Protein AF-A0AAE0HUH1-F1 (afdb_monomer)

Solvent-accessible surface area (backbone atoms only — not comparable to full-atom values): 15226 Å² total; per-residue (Å²): 134,82,75,67,53,76,68,31,68,74,66,76,48,88,57,92,54,77,81,67,64,76,83,69,56,84,77,86,56,62,69,61,53,51,52,53,53,53,53,58,53,55,72,68,69,78,79,81,82,86,86,90,87,85,83,88,84,85,83,85,86,83,88,89,82,89,81,92,85,81,89,79,84,67,83,75,84,68,84,74,70,77,78,72,78,76,72,66,81,72,67,53,72,81,64,48,10,44,55,46,25,65,73,71,72,61,80,79,54,80,93,78,51,88,56,57,64,58,51,50,52,50,51,43,56,53,59,51,62,94,38,91,90,57,79,72,33,46,52,41,14,24,42,36,14,36,10,19,27,49,49,13,69,74,68,72,34,68,64,33,44,51,51,12,52,52,24,41,53,50,18,52,52,43,45,55,59,36,58,74,37,73,73,45,38,56,29,70,65,45,49,52,32,36,48,38,50,27,47,31,45,61,66,62,60,84,54,77,91,55,47,64,61,32,53,49,28,48,51,50,39,51,54,41,50,62,74,41,43,79,68,34,61,77,39,73,67,38,47,50,54,50,53,57,51,50,63,73,75,111

Foldseek 3Di:
DADADPVCVVVVHDGPHDDDCVVVDDDDCPVVVVVVVVVVVVVVPPPDDDDDDDDDDDDDDDDDDDDDDDDPPDPDPDPPPPPPPPPPVPVDLLNQLLVQCLVPVDDDPPPQDDCPSVVLVVVQVVQCPPPPPDDGALSSLLSSLLSLLLVCVVVVDVVSVVSSVVSLVVNVVNLVVLCVDLVSLLDLSSLVSLLSSLSSCVSNPDDPVSVVSNVVSLVSSVVSLVSNPPVLVVDSSSVVSVVSSVVSVD

InterPro domains:
  IPR053175 DHMBA Cluster Regulating Transcription Factor [PTHR38791] (2-250)

Mean predicted aligned error: 17.71 Å

Secondary structure (DSSP, 8-state):
-PPPPHHHHHHTPPP--PPPGGGG-----HHHHHHHHHHHHHHTSS----------------------------------------------HHHHHHHHHHHHS----TTT-SSHHHHHHHHHHHTTTT-TTSPP-HHHHHHHHHHHHHHHHHHT-HHHHHHHHHHHHHHHHHHHHHTTSHHHHTSHHHHHHHHHHHHHHHHT---GGGHHHHHHHHHHHHHHHHHH-GGGGGSHHHHHHHHHHHHTT-

Organism: NCBI:txid516989

Sequence (250 aa):
RKPECLRCAKSGNPCPGYRDLGDAMFRDESERIIRNVQQQQQQRSVGYTHDNHSPCTRSSSGWDSDSHFAPSLSPARGESIPVVLSNTLSQPPHELAPSFFFSKYTFNIHPFFSNYNDWLSETYRLEGVGRAHQRPGLLQAAINAVGMAGLSNLYHSPNFAKDSRQQYCIALYCLKEALRDPDKAVADITLVTVILLGLFETVSFESWNRYHHCAAHVKGATVLLDLRGPEQFIRERGGLLYSMARSQII

Radius of gyration: 33.26 Å; Cα contacts (8 Å, |Δi|>4): 188; chains: 1; bounding box: 96×70×74 Å

pLDDT: mean 77.76, std 21.32, range [28.0, 97.94]

Nearest PDB structures (foldseek):
  6e9t-assembly1_B  TM=4.301E-01  e=8.343E-01  synthetic construct
  8f6q-assembly1_A  TM=3.952E-01  e=7.219E-01  synthetic construct
  8e0n-assembly1_A  TM=3.847E-01  e=9.778E+00  synthetic construct

Structure (mmCIF, N/CA/C/O backbone):
data_AF-A0AAE0HUH1-F1
#
_entry.id   AF-A0AAE0HUH1-F1
#
loop_
_atom_site.group_PDB
_atom_site.id
_atom_site.type_symbol
_atom_site.label_atom_id
_atom_site.label_alt_id
_atom_site.label_comp_id
_atom_site.label_asym_id
_atom_site.label_entity_id
_atom_site.label_seq_id
_atom_site.pdbx_PDB_ins_code
_atom_site.Cartn_x
_atom_site.Cartn_y
_atom_site.Cartn_z
_atom_site.occupancy
_atom_site.B_iso_or_equiv
_atom_site.auth_seq_id
_atom_site.auth_comp_id
_atom_site.auth_asym_id
_atom_site.auth_atom_id
_atom_site.pdbx_PDB_model_num
ATOM 1 N N . ARG A 1 1 ? -8.450 26.955 -55.385 1.00 56.62 1 ARG A N 1
ATOM 2 C CA . ARG A 1 1 ? -9.177 27.170 -54.107 1.00 56.62 1 ARG A CA 1
ATOM 3 C C . ARG A 1 1 ? -8.473 26.345 -53.033 1.00 56.62 1 ARG A C 1
ATOM 5 O O . ARG A 1 1 ? -8.213 25.182 -53.308 1.00 56.62 1 ARG A O 1
ATOM 12 N N . LYS A 1 2 ? -8.092 26.930 -51.887 1.00 63.72 2 LYS A N 1
ATOM 13 C CA . LYS A 1 2 ? -7.525 26.169 -50.753 1.00 63.72 2 LYS A CA 1
ATOM 14 C C . LYS A 1 2 ? -8.655 25.386 -50.059 1.00 63.72 2 LYS A C 1
ATOM 16 O O . LYS A 1 2 ? -9.773 25.901 -50.047 1.00 63.72 2 LYS A O 1
ATOM 21 N N . PRO A 1 3 ? -8.409 24.174 -49.530 1.00 75.88 3 PRO A N 1
ATOM 22 C CA . PRO A 1 3 ? -9.437 23.435 -48.804 1.00 75.88 3 PRO A CA 1
ATOM 23 C C . PRO A 1 3 ? -9.810 24.188 -47.519 1.00 75.88 3 PRO A C 1
ATOM 25 O O . PRO A 1 3 ? -8.934 24.564 -46.741 1.00 75.88 3 PRO A O 1
ATOM 28 N N . GLU A 1 4 ? -11.104 24.415 -47.305 1.00 81.81 4 GLU A N 1
ATOM 29 C CA . GLU A 1 4 ? -11.648 25.007 -46.079 1.00 81.81 4 GLU A CA 1
ATOM 30 C C . GLU A 1 4 ? -12.170 23.916 -45.138 1.00 81.81 4 GLU A C 1
ATOM 32 O O . GLU A 1 4 ? -12.595 22.844 -45.575 1.00 81.81 4 GLU A O 1
ATOM 37 N N . CYS A 1 5 ? -12.126 24.157 -43.827 1.00 86.81 5 CYS A N 1
ATOM 38 C CA . CYS A 1 5 ? -12.692 23.213 -42.870 1.00 86.81 5 CYS A CA 1
ATOM 39 C C . CYS A 1 5 ? -14.219 23.375 -42.782 1.00 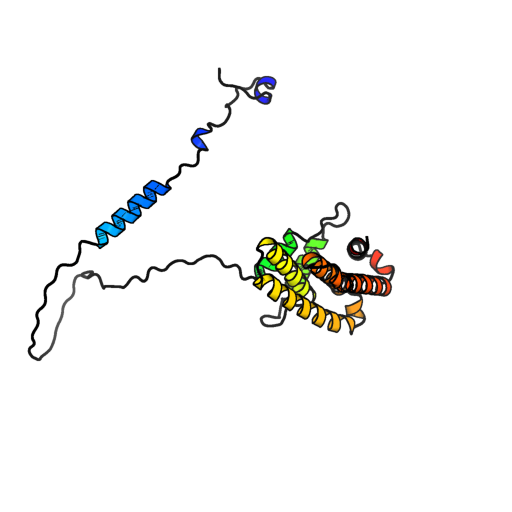86.81 5 CYS A C 1
ATOM 41 O O . CYS A 1 5 ? -14.760 24.476 -42.913 1.00 86.81 5 CYS A O 1
ATOM 43 N N . LEU A 1 6 ? -14.925 22.280 -42.477 1.00 83.19 6 LEU A N 1
ATOM 44 C CA . LEU A 1 6 ? -16.395 22.250 -42.395 1.00 83.19 6 LEU A CA 1
ATOM 45 C C . LEU A 1 6 ? -16.978 23.272 -41.402 1.00 83.19 6 LEU A C 1
ATOM 47 O O . LEU A 1 6 ? -18.123 23.699 -41.542 1.00 83.19 6 LEU A O 1
ATOM 51 N N . ARG A 1 7 ? -16.198 23.670 -40.391 1.00 83.38 7 ARG A N 1
ATOM 52 C CA . ARG A 1 7 ? -16.614 24.629 -39.362 1.00 83.38 7 ARG A CA 1
ATOM 53 C C . ARG A 1 7 ? -16.565 26.078 -39.873 1.00 83.38 7 ARG A C 1
ATOM 55 O O . ARG A 1 7 ? -17.464 26.855 -39.560 1.00 83.38 7 ARG A O 1
ATOM 62 N N . CYS A 1 8 ? -15.577 26.426 -40.702 1.00 89.75 8 CYS A N 1
ATOM 63 C CA . CYS A 1 8 ? -15.500 27.737 -41.359 1.00 89.75 8 CYS A CA 1
ATOM 64 C C . CYS A 1 8 ? -16.550 27.859 -42.471 1.00 89.75 8 CYS A C 1
ATOM 66 O O . CYS A 1 8 ? -17.258 28.860 -42.519 1.00 89.75 8 CYS A O 1
ATOM 68 N N . ALA A 1 9 ? -16.757 26.794 -43.256 1.00 82.88 9 ALA A N 1
ATOM 69 C CA . ALA A 1 9 ? -17.789 26.759 -44.295 1.00 82.88 9 ALA A CA 1
ATOM 70 C C . ALA A 1 9 ? -19.201 27.022 -43.733 1.00 82.88 9 ALA A C 1
ATOM 72 O O . ALA A 1 9 ? -19.969 27.796 -44.295 1.00 82.88 9 ALA A O 1
ATOM 73 N N . LYS A 1 10 ? -19.535 26.430 -42.577 1.00 85.19 10 LYS A N 1
ATOM 74 C CA . LYS A 1 10 ? -20.837 26.644 -41.920 1.00 85.19 10 LYS A CA 1
ATOM 75 C C . LYS A 1 10 ? -20.999 28.017 -41.267 1.00 85.19 10 LYS A C 1
ATOM 77 O O . LYS A 1 10 ? -22.126 28.465 -41.103 1.00 85.19 10 LYS A O 1
ATOM 82 N N . SER A 1 11 ? -19.907 28.655 -40.851 1.00 84.19 11 SER A N 1
ATOM 83 C CA . SER A 1 11 ? -19.946 29.940 -40.137 1.00 84.19 11 SER A CA 1
ATOM 84 C C . SER A 1 11 ? -19.778 31.157 -41.049 1.00 84.19 11 SER A C 1
ATOM 86 O O . SER A 1 11 ? -19.864 32.278 -40.563 1.00 84.19 11 SER A O 1
ATOM 88 N N . GLY A 1 12 ? -19.538 30.955 -42.350 1.00 82.75 12 GLY A N 1
ATOM 89 C CA . GLY A 1 12 ? -19.393 32.034 -43.335 1.00 82.75 12 GLY A CA 1
ATOM 90 C C . GLY A 1 12 ? -18.117 32.871 -43.183 1.00 82.75 12 GLY A C 1
ATOM 91 O O . GLY A 1 12 ? -17.950 33.862 -43.888 1.00 82.75 12 GLY A O 1
ATOM 92 N N . ASN A 1 13 ? -17.215 32.484 -42.279 1.00 85.06 13 ASN A N 1
ATOM 93 C CA . ASN A 1 13 ? -15.968 33.196 -42.019 1.00 85.06 13 ASN A CA 1
ATOM 94 C C . ASN A 1 13 ? -14.821 32.654 -42.890 1.00 85.06 13 ASN A C 1
ATOM 96 O O . ASN A 1 13 ? -14.750 31.441 -43.120 1.00 85.06 13 ASN A O 1
ATOM 100 N N . PRO A 1 14 ? -13.874 33.510 -43.324 1.00 83.81 14 PRO A N 1
ATOM 101 C CA . PRO A 1 14 ? -12.733 33.081 -44.126 1.00 83.81 14 PRO A CA 1
ATOM 102 C C . PRO A 1 14 ? -11.847 32.097 -43.348 1.00 83.81 14 PRO A C 1
ATOM 104 O O . PRO A 1 14 ? -11.389 32.384 -42.242 1.00 83.81 14 PRO A O 1
ATOM 107 N N . CYS A 1 15 ? -11.605 30.917 -43.926 1.00 84.94 15 CYS A N 1
ATOM 108 C CA . CYS A 1 15 ? -10.797 29.877 -43.294 1.00 84.94 15 CYS A CA 1
ATOM 109 C C . CYS A 1 15 ? -9.296 30.201 -43.430 1.00 84.94 15 CYS A C 1
ATOM 111 O O . CYS A 1 15 ? -8.824 30.352 -44.560 1.00 84.94 15 CYS A O 1
ATOM 113 N N . PRO A 1 16 ? -8.514 30.237 -42.331 1.00 81.25 16 PRO A N 1
ATOM 114 C CA . PRO A 1 16 ? -7.066 30.461 -42.405 1.00 81.25 16 PRO A CA 1
ATOM 115 C C . PRO A 1 16 ? -6.307 29.303 -43.084 1.00 81.25 16 PRO A C 1
ATOM 117 O O . PRO A 1 16 ? -5.143 29.460 -43.445 1.00 81.25 16 PRO A O 1
ATOM 120 N N . GLY A 1 17 ? -6.972 28.163 -43.317 1.00 81.56 17 GLY A N 1
ATOM 121 C CA . GLY A 1 17 ? -6.397 26.964 -43.924 1.00 81.56 17 GLY A CA 1
ATOM 122 C C . GLY A 1 17 ? -5.739 26.033 -42.903 1.00 81.56 17 GLY A C 1
ATOM 123 O O . GLY A 1 17 ? -5.590 26.368 -41.728 1.00 81.56 17 GLY A O 1
ATOM 124 N N . TYR A 1 18 ? -5.376 24.831 -43.349 1.00 77.69 18 TYR A N 1
ATOM 125 C CA . TYR A 1 18 ? -4.570 23.908 -42.548 1.00 77.69 18 TYR A CA 1
ATOM 126 C C . TYR A 1 18 ? -3.108 24.369 -42.533 1.00 77.69 18 TYR A C 1
ATOM 128 O O . TYR A 1 18 ? -2.630 24.957 -43.504 1.00 77.69 18 TYR A O 1
ATOM 136 N N . ARG A 1 19 ? -2.411 24.108 -41.422 1.00 72.62 19 ARG A N 1
ATOM 137 C CA . ARG A 1 19 ? -0.984 24.419 -41.261 1.00 72.62 19 ARG A CA 1
ATOM 138 C C . ARG A 1 19 ? -0.170 23.726 -42.358 1.00 72.62 19 ARG A C 1
ATOM 140 O O . ARG A 1 19 ? -0.468 22.584 -42.703 1.00 72.62 19 ARG A O 1
ATOM 147 N N . ASP A 1 20 ? 0.846 24.410 -42.879 1.00 73.75 20 ASP A N 1
ATOM 148 C CA . ASP A 1 20 ? 1.773 23.808 -43.833 1.00 73.75 20 ASP A CA 1
ATOM 149 C C . ASP A 1 20 ? 2.575 22.700 -43.136 1.00 73.75 20 ASP A C 1
ATOM 151 O O . ASP A 1 20 ? 3.204 22.920 -42.099 1.00 73.75 20 ASP A O 1
ATOM 155 N N . LEU A 1 21 ? 2.510 21.487 -43.683 1.00 67.56 21 LEU A N 1
ATOM 156 C CA . LEU A 1 21 ? 3.209 20.322 -43.144 1.00 67.56 21 LEU A CA 1
ATOM 157 C C . LEU A 1 21 ? 4.726 20.413 -43.376 1.00 67.56 21 LEU A C 1
ATOM 159 O O . LEU A 1 21 ? 5.477 19.741 -42.672 1.00 67.56 21 LEU A O 1
ATOM 163 N N . GLY A 1 22 ? 5.184 21.274 -44.295 1.00 69.56 22 GLY A N 1
ATOM 164 C CA . GLY A 1 22 ? 6.606 21.563 -44.499 1.00 69.56 22 GLY A CA 1
ATOM 165 C C . GLY A 1 22 ? 7.273 22.238 -43.294 1.00 69.56 22 GLY A C 1
ATOM 166 O O . GLY A 1 22 ? 8.433 21.953 -43.001 1.00 69.56 22 GLY A O 1
ATOM 167 N N . ASP A 1 23 ? 6.525 23.043 -42.531 1.00 65.06 23 ASP A N 1
ATOM 168 C CA . ASP A 1 23 ? 6.999 23.672 -41.284 1.00 65.06 23 ASP A CA 1
ATOM 169 C C . ASP A 1 23 ? 7.045 22.694 -40.097 1.00 65.06 23 ASP A C 1
ATOM 171 O O . ASP A 1 23 ? 7.603 23.009 -39.045 1.00 65.06 23 ASP A O 1
ATOM 175 N N . ALA A 1 24 ? 6.447 21.508 -40.246 1.00 66.31 24 ALA A N 1
ATOM 176 C CA . ALA A 1 24 ? 6.451 20.437 -39.251 1.00 66.31 24 ALA A CA 1
ATOM 177 C C . ALA A 1 24 ? 7.385 19.273 -39.630 1.00 66.31 24 ALA A C 1
ATOM 179 O O . ALA A 1 24 ? 7.456 18.280 -38.903 1.00 66.31 24 ALA A O 1
ATOM 180 N N . MET A 1 25 ? 8.107 19.374 -40.752 1.00 73.81 25 MET A N 1
ATOM 181 C CA . MET A 1 25 ? 9.115 18.386 -41.120 1.00 73.81 25 MET A CA 1
ATOM 182 C C . MET A 1 25 ? 10.354 18.549 -40.240 1.00 73.81 25 MET A C 1
ATOM 184 O O . MET A 1 25 ? 11.098 19.525 -40.348 1.00 73.81 25 MET A O 1
ATOM 188 N N . PHE A 1 26 ? 10.595 17.550 -39.393 1.00 69.44 26 PHE A N 1
ATOM 189 C CA . PHE A 1 26 ? 11.865 17.380 -38.700 1.00 69.44 26 PHE A CA 1
ATOM 190 C C . PHE A 1 26 ? 12.990 17.284 -39.734 1.00 69.44 26 PHE A C 1
ATOM 192 O O . PHE A 1 26 ? 12.992 16.389 -40.580 1.00 69.44 26 PHE A O 1
ATOM 199 N N . ARG A 1 27 ? 13.931 18.229 -39.687 1.00 75.25 27 ARG A N 1
ATOM 200 C CA . ARG A 1 27 ? 15.128 18.202 -40.528 1.00 75.25 27 ARG A CA 1
ATOM 201 C C . ARG A 1 27 ? 16.211 17.407 -39.812 1.00 75.25 27 ARG A C 1
ATOM 203 O O . ARG A 1 27 ? 16.560 17.727 -38.678 1.00 75.25 27 ARG A O 1
ATOM 210 N N . ASP A 1 28 ? 16.708 16.370 -40.474 1.00 76.12 28 ASP A N 1
ATOM 211 C CA . ASP A 1 28 ? 17.827 15.578 -39.979 1.00 76.12 28 ASP A CA 1
ATOM 212 C C . ASP A 1 28 ? 19.143 16.331 -40.224 1.00 76.12 28 ASP A C 1
ATOM 214 O O . ASP A 1 28 ? 19.598 16.491 -41.355 1.00 76.12 28 ASP A O 1
ATOM 218 N N . GLU A 1 29 ? 19.740 16.824 -39.143 1.00 81.31 29 GLU A N 1
ATOM 219 C CA . GLU A 1 29 ? 21.003 17.566 -39.154 1.00 81.31 29 GLU A CA 1
ATOM 220 C C . GLU A 1 29 ? 22.223 16.658 -38.903 1.00 81.31 29 GLU A C 1
ATOM 222 O O . GLU A 1 29 ? 23.349 17.155 -38.792 1.00 81.31 29 GLU A O 1
ATOM 227 N N . SER A 1 30 ? 22.032 15.333 -38.828 1.00 83.06 30 SER A N 1
ATOM 228 C CA . SER A 1 30 ? 23.081 14.368 -38.465 1.00 83.06 30 SER A CA 1
ATOM 229 C C . SER A 1 30 ? 24.323 14.508 -39.344 1.00 83.06 30 SER A C 1
ATOM 231 O O . SER A 1 30 ? 25.438 14.592 -38.831 1.00 83.06 30 SER A O 1
ATOM 233 N N . GLU A 1 31 ? 24.157 14.643 -40.661 1.00 77.81 31 GLU A N 1
ATOM 234 C CA . GLU A 1 31 ? 25.288 14.794 -41.584 1.00 77.81 31 GLU A CA 1
ATOM 235 C C . GLU A 1 31 ? 26.079 16.093 -41.394 1.00 77.81 31 GLU A C 1
ATOM 237 O O . GLU A 1 31 ? 27.298 16.116 -41.600 1.00 77.81 31 GLU A O 1
ATOM 242 N N . ARG A 1 32 ? 25.403 17.190 -41.027 1.00 81.06 32 ARG A N 1
ATOM 243 C CA . ARG A 1 32 ? 26.065 18.479 -40.796 1.00 81.06 32 ARG A CA 1
ATOM 244 C C . ARG A 1 32 ? 26.912 18.415 -39.529 1.00 81.06 32 ARG A C 1
ATOM 246 O O . ARG A 1 32 ? 28.045 18.894 -39.523 1.00 81.06 32 ARG A O 1
ATOM 253 N N . ILE A 1 33 ? 26.393 17.770 -38.485 1.00 77.75 33 ILE A N 1
ATOM 254 C CA . ILE A 1 33 ? 27.122 17.553 -37.232 1.00 77.75 33 ILE A CA 1
ATOM 255 C C . ILE A 1 33 ? 28.307 16.601 -37.443 1.00 77.75 33 ILE A C 1
ATOM 257 O O . ILE A 1 33 ? 29.412 16.921 -37.005 1.00 77.75 33 ILE A O 1
ATOM 261 N N . ILE A 1 34 ? 28.128 15.497 -38.181 1.00 83.12 34 ILE A N 1
ATOM 262 C CA . ILE A 1 34 ? 29.213 14.556 -38.517 1.00 83.12 34 ILE A CA 1
ATOM 263 C C . ILE A 1 34 ? 30.362 15.278 -39.239 1.00 83.12 34 ILE A C 1
ATOM 265 O O . ILE A 1 34 ? 31.520 15.137 -38.841 1.00 83.12 34 ILE A O 1
ATOM 269 N N . ARG A 1 35 ? 30.058 16.104 -40.251 1.00 80.88 35 ARG A N 1
ATOM 270 C CA . ARG A 1 35 ? 31.073 16.878 -40.990 1.00 80.88 35 ARG A CA 1
ATOM 271 C C . ARG A 1 35 ? 31.831 17.865 -40.103 1.00 80.88 35 ARG A C 1
ATOM 273 O O . ARG A 1 35 ? 33.056 17.939 -40.193 1.00 80.88 35 ARG A O 1
ATOM 280 N N . ASN A 1 36 ? 31.133 18.585 -39.226 1.00 80.88 36 ASN A N 1
ATOM 281 C CA . ASN A 1 36 ? 31.768 19.543 -38.318 1.00 80.88 36 ASN A CA 1
ATOM 282 C C . ASN A 1 36 ? 32.727 18.854 -37.333 1.00 80.88 36 ASN A C 1
ATOM 284 O O . ASN A 1 36 ? 33.833 19.344 -37.107 1.00 80.88 36 ASN A O 1
ATOM 288 N N . VAL A 1 37 ? 32.339 17.696 -36.789 1.00 81.38 37 VAL A N 1
ATOM 289 C CA . VAL A 1 37 ? 33.181 16.921 -35.861 1.00 81.38 37 VAL A CA 1
ATOM 290 C C . VAL A 1 37 ? 34.428 16.376 -36.565 1.00 81.38 37 VAL A C 1
ATOM 292 O O . VAL A 1 37 ? 35.531 16.472 -36.023 1.00 81.38 37 VAL A O 1
ATOM 295 N N . GLN A 1 38 ? 34.286 15.861 -37.790 1.00 80.56 38 GLN A N 1
ATOM 296 C CA . GLN A 1 38 ? 35.418 15.366 -38.583 1.00 80.56 38 GLN A CA 1
ATOM 297 C C . GLN A 1 38 ? 36.414 16.483 -38.936 1.00 80.56 38 GLN A C 1
ATOM 299 O O . GLN A 1 38 ? 37.622 16.296 -38.787 1.00 80.56 38 GLN A O 1
ATOM 304 N N . GLN A 1 39 ? 35.929 17.666 -39.330 1.00 76.75 39 GLN A N 1
ATOM 305 C CA . GLN A 1 39 ? 36.793 18.824 -39.603 1.00 76.75 39 GLN A CA 1
ATOM 306 C C . GLN A 1 39 ? 37.539 19.296 -38.348 1.00 76.75 39 GLN A C 1
ATOM 308 O O . GLN A 1 39 ? 38.725 19.623 -38.416 1.00 76.75 39 GLN A O 1
ATOM 313 N N . GLN A 1 40 ? 36.882 19.267 -37.187 1.00 73.44 40 GLN A N 1
ATOM 314 C CA . GLN A 1 40 ? 37.505 19.623 -35.912 1.00 73.44 40 GLN A CA 1
ATOM 315 C C . GLN A 1 40 ? 38.586 18.611 -35.483 1.00 73.44 40 GLN A C 1
ATOM 317 O O . GLN A 1 40 ? 39.591 18.996 -34.883 1.00 73.44 40 GLN A O 1
ATOM 322 N N . GLN A 1 41 ? 38.425 17.327 -35.822 1.00 71.31 41 GLN A N 1
ATOM 323 C CA . GLN A 1 41 ? 39.455 16.301 -35.610 1.00 71.31 41 GLN A CA 1
ATOM 324 C C . GLN A 1 41 ? 40.645 16.454 -36.566 1.00 71.31 41 GLN A C 1
ATOM 326 O O . GLN A 1 41 ? 41.787 16.326 -36.127 1.00 71.31 41 GLN A O 1
ATOM 331 N N . GLN A 1 42 ? 40.415 16.799 -37.837 1.00 64.75 42 GLN A N 1
ATOM 332 C CA . GLN A 1 42 ? 41.503 17.035 -38.796 1.00 64.75 42 GLN A CA 1
ATOM 333 C C . GLN A 1 42 ? 42.373 18.239 -38.416 1.00 64.75 42 GLN A C 1
ATOM 335 O O . GLN A 1 42 ? 43.599 18.143 -38.479 1.00 64.75 42 GLN A O 1
ATOM 340 N N . GLN A 1 43 ? 41.779 19.328 -37.918 1.00 59.62 43 GLN A N 1
ATOM 341 C CA . GLN A 1 43 ? 42.534 20.500 -37.447 1.00 59.62 43 GLN A CA 1
ATOM 342 C C . GLN A 1 43 ? 43.447 20.201 -36.244 1.00 59.62 43 GLN A C 1
ATOM 344 O O . GLN A 1 43 ? 44.443 20.892 -36.046 1.00 59.62 43 GLN A O 1
ATOM 349 N N . ARG A 1 44 ? 43.166 19.144 -35.469 1.00 56.59 44 ARG A N 1
ATOM 350 C CA . ARG A 1 44 ? 44.029 18.690 -34.363 1.00 56.59 44 ARG A CA 1
ATOM 351 C C . ARG A 1 44 ? 45.224 17.839 -34.812 1.00 56.59 44 ARG A C 1
ATOM 353 O O . ARG A 1 44 ? 46.129 17.625 -34.014 1.00 56.59 44 ARG A O 1
ATOM 360 N N . SER A 1 45 ? 45.250 17.365 -36.059 1.00 52.25 45 SER A N 1
ATOM 361 C CA . SER A 1 45 ? 46.232 16.374 -36.537 1.00 52.25 45 SER A CA 1
ATOM 362 C C . SER A 1 45 ? 47.444 16.942 -37.296 1.00 52.25 45 SER A C 1
ATOM 364 O O . SER A 1 45 ? 48.349 16.185 -37.629 1.00 52.25 45 SER A O 1
ATOM 366 N N . VAL A 1 46 ? 47.521 18.259 -37.531 1.00 52.16 46 VAL A N 1
ATOM 367 C CA . VAL A 1 46 ? 48.580 18.886 -38.367 1.00 52.16 46 VAL A CA 1
ATOM 368 C C . VAL A 1 46 ? 49.749 19.474 -37.543 1.00 52.16 46 VAL A C 1
ATOM 370 O O . VAL A 1 46 ? 50.632 20.134 -38.074 1.00 52.16 46 VAL A O 1
ATOM 373 N N . GLY A 1 47 ? 49.806 19.232 -36.231 1.00 49.34 47 GLY A N 1
ATOM 374 C CA . GLY A 1 47 ? 50.716 19.944 -35.325 1.00 49.34 47 GLY A CA 1
ATOM 375 C C . GLY A 1 47 ? 51.864 19.150 -34.700 1.00 49.34 47 GLY A C 1
ATOM 376 O O . GLY A 1 47 ? 52.126 19.410 -33.535 1.00 49.34 47 GLY A O 1
ATOM 377 N N . TYR A 1 48 ? 52.535 18.209 -35.379 1.00 38.12 48 TYR A N 1
ATOM 378 C CA . TYR A 1 48 ? 53.771 17.603 -34.839 1.00 38.12 48 TYR A CA 1
ATOM 379 C C . TYR A 1 48 ? 54.778 17.194 -35.929 1.00 38.12 48 TYR A C 1
ATOM 381 O O . TYR A 1 48 ? 54.684 16.113 -36.502 1.00 38.12 48 TYR A O 1
ATOM 389 N N . THR A 1 49 ? 55.809 18.019 -36.134 1.00 37.66 49 THR A N 1
ATOM 390 C CA . THR A 1 49 ? 57.117 17.581 -36.650 1.00 37.66 49 THR A CA 1
ATOM 391 C C . THR A 1 49 ? 58.211 18.069 -35.700 1.00 37.66 49 THR A C 1
ATOM 393 O O . THR A 1 49 ? 58.469 19.263 -35.605 1.00 37.66 49 THR A O 1
ATOM 396 N N . HIS A 1 50 ? 58.724 17.110 -34.927 1.00 40.31 50 HIS A N 1
ATOM 397 C CA . HIS A 1 50 ? 60.120 16.857 -34.551 1.00 40.31 50 HIS A CA 1
ATOM 398 C C . HIS A 1 50 ? 61.125 18.033 -34.567 1.00 40.31 50 HIS A C 1
ATOM 400 O O . HIS A 1 50 ? 61.366 18.599 -35.624 1.00 40.31 50 HIS A O 1
ATOM 406 N N . ASP A 1 51 ? 61.784 18.310 -33.428 1.00 33.00 51 ASP A N 1
ATOM 407 C CA . ASP A 1 51 ? 63.244 18.124 -33.336 1.00 33.00 51 ASP A CA 1
ATOM 408 C C . ASP A 1 51 ? 63.823 18.188 -31.910 1.00 33.00 51 ASP A C 1
ATOM 410 O O . ASP A 1 51 ? 63.473 19.020 -31.073 1.00 33.00 51 ASP A O 1
ATOM 414 N N . ASN A 1 52 ? 64.723 17.231 -31.665 1.00 38.16 52 ASN A N 1
ATOM 415 C CA . ASN A 1 52 ? 65.571 17.057 -30.490 1.00 38.16 52 ASN A CA 1
ATOM 416 C C . ASN A 1 52 ? 66.737 18.053 -30.519 1.00 38.16 52 ASN A C 1
ATOM 418 O O . ASN A 1 52 ? 67.326 18.242 -31.574 1.00 38.16 52 ASN A O 1
ATOM 422 N N . HIS A 1 53 ? 67.123 18.590 -29.357 1.00 33.94 53 HIS A N 1
ATOM 423 C CA . HIS A 1 53 ? 68.497 18.608 -28.815 1.00 33.94 53 HIS A CA 1
ATOM 424 C C . HIS A 1 53 ? 68.600 19.601 -27.638 1.00 33.94 53 HIS A C 1
ATOM 426 O O . HIS A 1 53 ? 68.235 20.767 -27.734 1.00 33.94 53 HIS A O 1
ATOM 432 N N . SER A 1 54 ? 69.146 19.138 -26.512 1.00 34.94 54 SER A N 1
ATOM 433 C CA . SER A 1 54 ? 69.781 19.963 -25.471 1.00 34.94 54 SER A CA 1
ATOM 434 C C . SER A 1 54 ? 71.211 19.456 -25.285 1.00 34.94 54 SER A C 1
ATOM 436 O O . SER A 1 54 ? 71.453 18.261 -25.480 1.00 34.94 54 SER A O 1
ATOM 438 N N . PRO A 1 55 ? 72.155 20.329 -24.896 1.00 40.53 55 PRO A N 1
ATOM 439 C CA . PRO A 1 55 ? 72.657 20.186 -23.528 1.00 40.53 55 PRO A CA 1
ATOM 440 C C . PRO A 1 55 ? 72.978 21.505 -22.792 1.00 40.53 55 PRO A C 1
ATOM 442 O O . PRO A 1 55 ? 73.469 22.470 -23.363 1.00 40.53 55 PRO A O 1
ATOM 445 N N . CYS A 1 56 ? 72.712 21.460 -21.482 1.00 29.91 56 CYS A N 1
ATOM 446 C CA . CYS A 1 56 ? 73.335 22.124 -20.326 1.00 29.91 56 CYS A CA 1
ATOM 447 C C . CYS A 1 56 ? 74.288 23.324 -20.531 1.00 29.91 56 CYS A C 1
ATOM 449 O O . CYS A 1 56 ? 75.314 23.189 -21.187 1.00 29.91 56 CYS A O 1
ATOM 451 N N . THR A 1 57 ? 74.127 24.392 -19.729 1.00 28.00 57 THR A N 1
ATOM 452 C CA . THR A 1 57 ? 75.029 24.714 -18.587 1.00 28.00 57 THR A CA 1
ATOM 453 C C . THR A 1 57 ? 74.702 26.038 -17.858 1.00 28.00 57 THR A C 1
ATOM 455 O O . THR A 1 57 ? 74.404 27.046 -18.477 1.00 28.00 57 THR A O 1
ATOM 458 N N . ARG A 1 58 ? 74.890 25.987 -16.525 1.00 28.08 58 ARG A N 1
ATOM 459 C CA . ARG A 1 58 ? 75.425 27.004 -15.584 1.00 28.08 58 ARG A CA 1
ATOM 460 C C . ARG A 1 58 ? 74.696 28.335 -15.288 1.00 28.08 58 ARG A C 1
ATOM 462 O O . ARG A 1 58 ? 74.754 29.288 -16.043 1.00 28.08 58 ARG A O 1
ATOM 469 N N . SER A 1 59 ? 74.256 28.391 -14.024 1.00 30.16 59 SER A N 1
ATOM 470 C CA . SER A 1 59 ? 74.715 29.303 -12.954 1.00 30.16 59 SER A CA 1
ATOM 471 C C . SER A 1 59 ? 74.301 30.788 -12.903 1.00 30.16 59 SER A C 1
ATOM 473 O O . SER A 1 59 ? 74.760 31.614 -13.677 1.00 30.16 59 SER A O 1
ATOM 475 N N . SER A 1 60 ? 73.638 31.078 -11.770 1.00 32.94 60 SER A N 1
ATOM 476 C CA . SER A 1 60 ? 73.914 32.120 -10.752 1.00 32.94 60 SER A CA 1
ATOM 477 C C . SER A 1 60 ? 73.522 33.593 -10.950 1.00 32.94 60 SER A C 1
ATOM 479 O O . SER A 1 60 ? 73.907 34.227 -11.923 1.00 32.94 60 SER A O 1
ATOM 481 N N . SER A 1 61 ? 72.946 34.127 -9.853 1.00 32.88 61 SER A N 1
ATOM 482 C CA . SER A 1 61 ? 72.752 35.537 -9.434 1.00 32.88 61 SER A CA 1
ATOM 483 C C . SER A 1 61 ? 71.794 36.375 -10.291 1.00 32.88 61 SER A C 1
ATOM 485 O O . SER A 1 61 ? 71.781 36.245 -11.498 1.00 32.88 61 SER A O 1
ATOM 487 N N . GLY A 1 62 ? 70.941 37.259 -9.781 1.00 29.78 62 GLY A N 1
ATOM 488 C CA . GLY A 1 62 ? 70.770 37.809 -8.447 1.00 29.78 62 GLY A CA 1
ATOM 489 C C . GLY A 1 62 ? 70.399 39.298 -8.564 1.00 29.78 62 GLY A C 1
ATOM 490 O O . GLY A 1 62 ? 71.233 40.069 -9.010 1.00 29.78 62 GLY A O 1
ATOM 491 N N . TRP A 1 63 ? 69.194 39.639 -8.084 1.00 28.84 63 TRP A N 1
ATOM 492 C CA . TRP A 1 63 ? 68.778 40.914 -7.465 1.00 28.84 63 TRP A CA 1
ATOM 493 C C . TRP A 1 63 ? 68.240 42.063 -8.354 1.00 28.84 63 TRP A C 1
ATOM 495 O O . TRP A 1 63 ? 68.919 42.592 -9.225 1.00 28.84 63 TRP A O 1
ATOM 505 N N . ASP A 1 64 ? 67.006 42.434 -7.986 1.00 29.14 64 ASP A N 1
ATOM 506 C CA . ASP A 1 64 ? 66.408 43.764 -7.786 1.00 29.14 64 ASP A CA 1
ATOM 507 C C . ASP A 1 64 ? 65.967 44.718 -8.923 1.00 29.14 64 ASP A C 1
ATOM 509 O O . ASP A 1 64 ? 66.741 45.201 -9.745 1.00 29.14 64 ASP A O 1
ATOM 513 N N . SER A 1 65 ? 64.681 45.083 -8.767 1.00 34.50 65 SER A N 1
ATOM 514 C CA . SER A 1 65 ? 64.040 46.405 -8.901 1.00 34.50 65 SER A CA 1
ATOM 515 C C . SER A 1 65 ? 63.171 46.741 -10.126 1.00 34.50 65 SER A C 1
ATOM 517 O O . SER A 1 65 ? 63.635 46.886 -11.250 1.00 34.50 65 SER A O 1
ATOM 519 N N . ASP A 1 66 ? 61.891 46.960 -9.786 1.00 32.12 66 ASP A N 1
ATOM 520 C CA . ASP A 1 66 ? 60.925 47.961 -10.260 1.00 32.12 66 ASP A CA 1
ATOM 521 C C . ASP A 1 66 ? 60.605 48.110 -11.757 1.00 32.12 66 ASP A C 1
ATOM 523 O O . ASP A 1 66 ? 61.373 48.671 -12.532 1.00 32.12 66 ASP A O 1
ATOM 527 N N . SER A 1 67 ? 59.342 47.831 -12.116 1.00 35.03 67 SER A N 1
ATOM 528 C CA . SER A 1 67 ? 58.349 48.858 -12.516 1.00 35.03 67 SER A CA 1
ATOM 529 C C . SER A 1 67 ? 57.211 48.284 -13.373 1.00 35.03 67 SER A C 1
ATOM 531 O O . SER A 1 67 ? 57.398 47.494 -14.293 1.00 35.03 67 SER A O 1
ATOM 533 N N . HIS A 1 68 ? 56.006 48.743 -13.055 1.00 35.84 68 HIS A N 1
ATOM 534 C CA . HIS A 1 68 ? 54.713 48.483 -13.683 1.00 35.84 68 HIS A CA 1
ATOM 535 C C . HIS A 1 68 ? 54.662 48.732 -15.207 1.00 35.84 68 HIS A C 1
ATOM 537 O O . HIS A 1 68 ? 55.005 49.826 -15.638 1.00 35.84 68 HIS A O 1
ATOM 543 N N . PHE A 1 69 ? 54.119 47.791 -16.000 1.00 36.59 69 PHE A N 1
ATOM 544 C CA . PHE A 1 69 ? 52.839 47.902 -16.744 1.00 36.59 69 PHE A CA 1
ATOM 545 C C . PHE A 1 69 ? 52.663 46.761 -17.776 1.00 36.59 69 PHE A C 1
ATOM 547 O O . PHE A 1 69 ? 53.607 46.382 -18.458 1.00 36.59 69 PHE A O 1
ATOM 554 N N . ALA A 1 70 ? 51.402 46.325 -17.934 1.00 33.84 70 ALA A N 1
ATOM 555 C CA . ALA A 1 70 ? 50.818 45.381 -18.907 1.00 33.84 70 ALA A CA 1
ATOM 556 C C . ALA A 1 70 ? 50.746 43.887 -18.494 1.00 33.84 70 ALA A C 1
ATOM 558 O O . ALA A 1 70 ? 51.770 43.208 -18.437 1.00 33.84 70 ALA A O 1
ATOM 559 N N . PRO A 1 71 ? 49.538 43.315 -18.281 1.00 36.78 71 PRO A N 1
ATOM 560 C CA . PRO A 1 71 ? 49.383 41.871 -18.204 1.00 36.78 71 PRO A CA 1
ATOM 561 C C . PRO A 1 71 ? 49.453 41.297 -19.624 1.00 36.78 71 PRO A C 1
ATOM 563 O O . PRO A 1 71 ? 48.491 41.351 -20.391 1.00 36.78 71 PRO A O 1
ATOM 566 N N . SER A 1 72 ? 50.604 40.738 -19.985 1.00 33.16 72 SER A N 1
ATOM 567 C CA . SER A 1 72 ? 50.710 39.811 -21.104 1.00 33.16 72 SER A CA 1
ATOM 568 C C . SER A 1 72 ? 50.004 38.511 -20.711 1.00 33.16 72 SER A C 1
ATOM 570 O O . SER A 1 72 ? 50.504 37.703 -19.929 1.00 33.16 72 SER A O 1
ATOM 572 N N . LEU A 1 73 ? 48.795 38.316 -21.242 1.00 36.66 73 LEU A N 1
ATOM 573 C CA . LEU A 1 73 ? 48.078 37.042 -21.214 1.00 36.66 73 LEU A CA 1
ATOM 574 C C . LEU A 1 73 ? 48.879 36.009 -22.020 1.00 36.66 73 LEU A C 1
ATOM 576 O O . LEU A 1 73 ? 48.623 35.773 -23.198 1.00 36.66 73 LEU A O 1
ATOM 580 N N . SER A 1 74 ? 49.878 35.403 -21.383 1.00 37.03 74 SER A N 1
ATOM 581 C CA . SER A 1 74 ? 50.457 34.151 -21.858 1.00 37.03 74 SER A CA 1
ATOM 582 C C . SER A 1 74 ? 49.435 33.038 -21.606 1.00 37.03 74 SER A C 1
ATOM 584 O O . SER A 1 74 ? 48.891 32.964 -20.500 1.00 37.03 74 SER A O 1
ATOM 586 N N . PRO A 1 75 ? 49.143 32.168 -22.588 1.00 39.69 75 PRO A N 1
ATOM 587 C CA . PRO A 1 75 ? 48.189 31.089 -22.407 1.00 39.69 75 PRO A CA 1
ATOM 588 C C . PRO A 1 75 ? 48.842 30.041 -21.507 1.00 39.69 75 PRO A C 1
ATOM 590 O O . PRO A 1 75 ? 49.614 29.196 -21.963 1.00 39.69 75 PRO A O 1
ATOM 593 N N . ALA A 1 76 ? 48.563 30.108 -20.205 1.00 38.78 76 ALA A N 1
ATOM 594 C CA . ALA A 1 76 ? 48.844 28.996 -19.318 1.00 38.78 76 ALA A CA 1
ATOM 595 C C . ALA A 1 76 ? 48.115 27.775 -19.887 1.00 38.78 76 ALA A C 1
ATOM 597 O O . ALA A 1 76 ? 46.893 27.785 -20.053 1.00 38.78 76 ALA A O 1
ATOM 598 N N . ARG A 1 77 ? 48.897 26.751 -20.242 1.00 49.97 77 ARG A N 1
ATOM 599 C CA . ARG A 1 77 ? 48.436 25.410 -20.601 1.00 49.97 77 ARG A CA 1
ATOM 600 C C . ARG A 1 77 ? 47.663 24.835 -19.415 1.00 49.97 77 ARG A C 1
ATOM 602 O O . ARG A 1 77 ? 48.214 24.114 -18.595 1.00 49.97 77 ARG A O 1
ATOM 609 N N . GLY A 1 78 ? 46.393 25.199 -19.308 1.00 38.81 78 GLY A N 1
ATOM 610 C CA . GLY A 1 78 ? 45.416 24.450 -18.549 1.00 38.81 78 GLY A CA 1
ATOM 611 C C . GLY A 1 78 ? 44.980 23.296 -19.430 1.00 38.81 78 GLY A C 1
ATOM 612 O O . GLY A 1 78 ? 44.306 23.510 -20.439 1.00 38.81 78 GLY A O 1
ATOM 613 N N . GLU A 1 79 ? 45.393 22.084 -19.075 1.00 44.66 79 GLU A N 1
ATOM 614 C CA . GLU A 1 79 ? 44.711 20.872 -19.506 1.00 44.66 79 GLU A CA 1
ATOM 615 C C . GLU A 1 79 ? 43.244 21.017 -19.098 1.00 44.66 79 GLU A C 1
ATOM 617 O O . GLU A 1 79 ? 42.850 20.780 -17.958 1.00 44.66 79 GLU A O 1
ATOM 622 N N . SER A 1 80 ? 42.426 21.496 -20.030 1.00 41.84 80 SER A N 1
ATOM 623 C CA . SER A 1 80 ? 40.983 21.463 -19.895 1.00 41.84 80 SER A CA 1
ATOM 624 C C . SER A 1 80 ? 40.595 20.007 -20.075 1.00 41.84 80 SER A C 1
ATOM 626 O O . SER A 1 80 ? 40.338 19.538 -21.183 1.00 41.84 80 SER A O 1
ATOM 628 N N . ILE A 1 81 ? 40.603 19.276 -18.959 1.00 55.16 81 ILE A N 1
ATOM 629 C CA . ILE A 1 81 ? 39.830 18.048 -18.821 1.00 55.16 81 ILE A CA 1
ATOM 630 C C . ILE A 1 81 ? 38.445 18.402 -19.369 1.00 55.16 81 ILE A C 1
ATOM 632 O O . ILE A 1 81 ? 37.830 19.343 -18.854 1.00 55.16 81 ILE A O 1
ATOM 636 N N . PRO A 1 82 ? 37.963 17.749 -20.441 1.00 45.69 82 PRO A N 1
ATOM 637 C CA . PRO A 1 82 ? 36.617 18.000 -20.899 1.00 45.69 82 PRO A CA 1
ATOM 638 C C . PRO A 1 82 ? 35.719 17.590 -19.741 1.00 45.69 82 PRO A C 1
ATOM 640 O O . PRO A 1 82 ? 35.614 16.408 -19.412 1.00 45.69 82 PRO A O 1
ATOM 643 N N . VAL A 1 83 ? 35.120 18.578 -19.078 1.00 54.94 83 VAL A N 1
ATOM 644 C CA . VAL A 1 83 ? 34.011 18.342 -18.168 1.00 54.94 83 VAL A CA 1
ATOM 645 C C . VAL A 1 83 ? 32.906 17.810 -19.062 1.00 54.94 83 VAL A C 1
ATOM 647 O O . VAL A 1 83 ? 32.137 18.559 -19.662 1.00 54.94 83 VAL A O 1
ATOM 650 N N . VAL A 1 84 ? 32.878 16.490 -19.217 1.00 51.78 84 VAL A N 1
ATOM 651 C CA . VAL A 1 84 ? 31.681 15.790 -19.636 1.00 51.78 84 VAL A CA 1
ATOM 652 C C . VAL A 1 84 ? 30.697 16.112 -18.528 1.00 51.78 84 VAL A C 1
ATOM 654 O O . VAL A 1 84 ? 30.792 15.577 -17.425 1.00 51.78 84 VAL A O 1
ATOM 657 N N . LEU A 1 85 ? 29.800 17.063 -18.787 1.00 53.03 85 LEU A N 1
ATOM 658 C CA . LEU A 1 85 ? 28.591 17.219 -18.000 1.00 53.03 85 LEU A CA 1
ATOM 659 C C . LEU A 1 85 ? 27.776 15.949 -18.237 1.00 53.03 85 LEU A C 1
ATOM 661 O O . LEU A 1 85 ? 26.816 15.935 -19.001 1.00 53.03 85 LEU A O 1
ATOM 665 N N . SER A 1 86 ? 28.160 14.874 -17.554 1.00 53.19 86 SER A N 1
ATOM 666 C CA . SER A 1 86 ? 27.311 13.729 -17.261 1.00 53.19 86 SER A CA 1
ATOM 667 C C . SER A 1 86 ? 26.246 14.178 -16.261 1.00 53.19 86 SER A C 1
ATOM 669 O O . SER A 1 86 ? 26.060 13.571 -15.214 1.00 53.19 86 SER A O 1
ATOM 671 N N . ASN A 1 87 ? 25.537 15.261 -16.577 1.00 47.81 87 ASN A N 1
ATOM 672 C CA . ASN A 1 87 ? 24.299 15.634 -15.921 1.00 47.81 87 ASN A CA 1
ATOM 673 C C . ASN A 1 87 ? 23.173 14.866 -16.607 1.00 47.81 87 ASN A C 1
ATOM 675 O O . ASN A 1 87 ? 22.184 15.435 -17.064 1.00 47.81 87 ASN A O 1
ATOM 679 N N . THR A 1 88 ? 23.295 13.541 -16.639 1.00 50.78 88 THR A N 1
ATOM 680 C CA . THR A 1 88 ? 22.084 12.762 -16.444 1.00 50.78 88 THR A CA 1
ATOM 681 C C . THR A 1 88 ? 21.692 13.101 -15.015 1.00 50.78 88 THR A C 1
ATOM 683 O O . THR A 1 88 ? 22.414 12.730 -14.089 1.00 50.78 88 THR A O 1
ATOM 686 N N . LEU A 1 89 ? 20.618 13.872 -14.813 1.00 50.44 89 LEU A N 1
ATOM 687 C CA . LEU A 1 89 ? 19.947 13.895 -13.516 1.00 50.44 89 LEU A CA 1
ATOM 688 C C . LEU A 1 89 ? 19.531 12.442 -13.262 1.00 50.44 89 LEU A C 1
ATOM 690 O O . LEU A 1 89 ? 18.458 12.004 -13.670 1.00 50.44 89 LEU A O 1
ATOM 694 N N . SER A 1 90 ? 20.429 11.654 -12.677 1.00 51.69 90 SER A N 1
ATOM 695 C CA . SER A 1 90 ? 20.096 10.363 -12.115 1.00 51.69 90 SER A CA 1
ATOM 696 C C . SER A 1 90 ? 19.271 10.716 -10.895 1.00 51.69 90 SER A C 1
ATOM 698 O O . SER A 1 90 ? 19.816 10.928 -9.812 1.00 51.69 90 SER A O 1
ATOM 700 N N . GLN A 1 91 ? 17.966 10.919 -11.103 1.00 58.97 91 GLN A N 1
ATOM 701 C CA . GLN A 1 91 ? 17.034 10.999 -9.993 1.00 58.97 91 GLN A CA 1
ATOM 702 C C . GLN A 1 91 ? 17.287 9.740 -9.177 1.00 58.97 91 GLN A C 1
ATOM 704 O O . GLN A 1 91 ? 17.252 8.636 -9.739 1.00 58.97 91 GLN A O 1
ATOM 709 N N . PRO A 1 92 ? 17.659 9.878 -7.901 1.00 66.88 92 PRO A N 1
ATOM 710 C CA . PRO A 1 92 ? 18.084 8.726 -7.156 1.00 66.88 92 PRO A CA 1
ATOM 711 C C . PRO A 1 92 ? 16.909 7.730 -7.112 1.00 66.88 92 PRO A C 1
ATOM 713 O O . PRO A 1 92 ? 15.755 8.142 -6.983 1.00 66.88 92 PRO A O 1
ATOM 716 N N . PRO A 1 93 ? 17.165 6.417 -7.248 1.00 62.53 93 PRO A N 1
ATOM 717 C CA . PRO A 1 93 ? 16.133 5.375 -7.331 1.00 62.53 93 PRO A CA 1
ATOM 718 C C . PRO A 1 93 ? 15.001 5.483 -6.294 1.00 62.53 93 PRO A C 1
ATOM 720 O O . PRO A 1 93 ? 13.856 5.133 -6.579 1.00 62.53 93 PRO A O 1
ATOM 723 N N . HIS A 1 94 ? 15.315 6.001 -5.102 1.00 67.38 94 HIS A N 1
ATOM 724 C CA . HIS A 1 94 ? 14.371 6.206 -4.005 1.00 67.38 94 HIS A CA 1
ATOM 725 C C . HIS A 1 94 ? 13.411 7.396 -4.199 1.00 67.38 94 HIS A C 1
ATOM 727 O O . HIS A 1 94 ? 12.371 7.429 -3.556 1.00 67.38 94 HIS A O 1
ATOM 733 N N . GLU A 1 95 ? 13.715 8.355 -5.074 1.00 78.50 95 GLU A N 1
ATOM 734 C CA . GLU A 1 95 ? 12.810 9.462 -5.436 1.00 78.50 95 GLU A CA 1
ATOM 735 C C . GLU A 1 95 ? 11.895 9.096 -6.616 1.00 78.50 95 GLU A C 1
ATOM 737 O O . GLU A 1 95 ? 10.752 9.557 -6.713 1.00 78.50 95 GLU A O 1
ATOM 742 N N . LEU A 1 96 ? 12.366 8.211 -7.501 1.00 88.44 96 LEU A N 1
ATOM 743 C CA . LEU A 1 96 ? 11.600 7.726 -8.652 1.00 88.44 96 LEU A CA 1
ATOM 744 C C . LEU A 1 96 ? 10.473 6.775 -8.249 1.00 88.44 96 LEU A C 1
ATOM 746 O O . LEU A 1 96 ? 9.369 6.866 -8.782 1.00 88.44 96 LEU A O 1
ATOM 750 N N . ALA A 1 97 ? 10.744 5.869 -7.311 1.00 93.50 97 ALA A N 1
ATOM 751 C CA . ALA A 1 97 ? 9.786 4.872 -6.851 1.00 93.50 97 ALA A CA 1
ATOM 752 C C . ALA A 1 97 ? 8.460 5.459 -6.326 1.00 93.50 97 ALA A C 1
ATOM 754 O O . ALA A 1 97 ? 7.411 5.057 -6.836 1.00 93.50 97 ALA A O 1
ATOM 755 N N . PRO A 1 98 ? 8.448 6.418 -5.376 1.00 93.00 98 PRO A N 1
ATOM 756 C CA . PRO A 1 98 ? 7.199 6.989 -4.884 1.00 93.00 98 PRO A CA 1
ATOM 757 C C . PRO A 1 98 ? 6.478 7.759 -5.992 1.00 93.00 98 PRO A C 1
ATOM 759 O O . PRO A 1 98 ? 5.267 7.628 -6.134 1.00 93.00 98 PRO A O 1
ATOM 762 N N . SER A 1 99 ? 7.210 8.484 -6.844 1.00 92.75 99 SER A N 1
ATOM 763 C CA . SER A 1 99 ? 6.637 9.199 -7.991 1.00 92.75 99 SER A CA 1
ATOM 764 C C . SER A 1 99 ? 5.931 8.245 -8.962 1.00 92.75 99 SER A C 1
ATOM 766 O O . SER A 1 99 ? 4.796 8.488 -9.377 1.00 92.75 99 SER A O 1
ATOM 768 N N . PHE A 1 100 ? 6.572 7.118 -9.284 1.00 94.88 100 PHE A N 1
ATOM 769 C CA . PHE A 1 100 ? 5.983 6.069 -10.113 1.00 94.88 100 PHE A CA 1
ATOM 770 C C . PHE A 1 100 ? 4.740 5.472 -9.451 1.00 94.88 100 PHE A C 1
ATOM 772 O O . PHE A 1 100 ? 3.703 5.332 -10.099 1.00 94.88 100 PHE A O 1
ATOM 779 N N . PHE A 1 101 ? 4.820 5.179 -8.151 1.00 95.88 101 PHE A N 1
ATOM 780 C CA . PHE A 1 101 ? 3.697 4.669 -7.376 1.00 95.88 101 PHE A CA 1
ATOM 781 C C . PHE A 1 101 ? 2.491 5.613 -7.421 1.00 95.88 101 PHE A C 1
ATOM 783 O O . PHE A 1 101 ? 1.408 5.196 -7.832 1.00 95.88 101 PH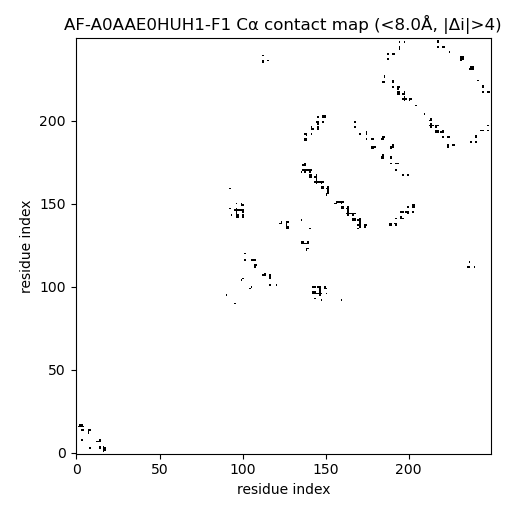E A O 1
ATOM 790 N N . PHE A 1 102 ? 2.682 6.890 -7.082 1.00 92.94 102 PHE A N 1
ATOM 791 C CA . PHE A 1 102 ? 1.600 7.873 -7.069 1.00 92.94 102 PHE A CA 1
ATOM 792 C C . PHE A 1 102 ? 1.001 8.108 -8.460 1.00 92.94 102 PHE A C 1
ATOM 794 O O . PHE A 1 102 ? -0.180 8.427 -8.566 1.00 92.94 102 PHE A O 1
ATOM 801 N N . SER A 1 103 ? 1.780 7.907 -9.525 1.00 92.56 103 SER A N 1
ATOM 802 C CA . SER A 1 103 ? 1.303 8.022 -10.905 1.00 92.56 103 SER A CA 1
ATOM 803 C C . SER A 1 103 ? 0.539 6.790 -11.405 1.00 92.56 103 SER A C 1
ATOM 805 O O . SER A 1 103 ? -0.345 6.940 -12.250 1.00 92.56 103 SER A O 1
ATOM 807 N N . LYS A 1 104 ? 0.900 5.579 -10.960 1.00 92.00 104 LYS A N 1
ATOM 808 C CA . LYS A 1 104 ? 0.445 4.322 -11.589 1.00 92.00 104 LYS A CA 1
ATOM 809 C C . LYS A 1 104 ? -0.437 3.443 -10.717 1.00 92.00 104 LYS A C 1
ATOM 811 O O . LYS A 1 104 ? -1.200 2.652 -11.264 1.00 92.00 104 LYS A O 1
ATOM 816 N N . TYR A 1 105 ? -0.330 3.564 -9.401 1.00 91.00 105 TYR A N 1
ATOM 817 C CA . TYR A 1 105 ? -0.952 2.643 -8.448 1.00 91.00 105 TYR A CA 1
ATOM 818 C C . TYR A 1 105 ? -1.898 3.333 -7.463 1.00 91.00 105 TYR A C 1
ATOM 820 O O . TYR A 1 105 ? -2.389 2.705 -6.527 1.00 91.00 105 TYR A O 1
ATOM 828 N N . THR A 1 106 ? -2.179 4.616 -7.675 1.00 86.31 106 THR A N 1
ATOM 829 C CA . THR A 1 106 ? -3.216 5.341 -6.945 1.00 86.31 106 THR A CA 1
ATOM 830 C C . THR A 1 106 ? -4.584 5.110 -7.567 1.00 86.31 106 THR A C 1
ATOM 832 O O . THR A 1 106 ? -4.745 5.037 -8.787 1.00 86.31 106 THR A O 1
ATOM 835 N N . PHE A 1 107 ? -5.597 5.008 -6.712 1.00 70.19 107 PHE A N 1
ATOM 836 C CA . PHE A 1 107 ? -6.981 4.854 -7.136 1.00 70.19 107 PHE A CA 1
ATOM 837 C C . PHE A 1 107 ? -7.682 6.210 -7.080 1.00 70.19 107 PHE A C 1
ATOM 839 O O . PHE A 1 107 ? -7.653 6.893 -6.057 1.00 70.19 107 PHE A O 1
ATOM 846 N N . ASN A 1 108 ? -8.349 6.580 -8.170 1.00 65.62 108 ASN A N 1
ATOM 847 C CA . ASN A 1 108 ? -9.316 7.673 -8.192 1.00 65.62 108 ASN A CA 1
ATOM 848 C C . ASN A 1 108 ? -10.704 7.057 -8.362 1.00 65.62 108 ASN A C 1
ATOM 850 O O . ASN A 1 108 ? -11.167 6.848 -9.482 1.00 65.62 108 ASN A O 1
ATOM 854 N N . ILE A 1 109 ? -11.354 6.711 -7.249 1.00 58.03 109 ILE A N 1
ATOM 855 C CA . ILE A 1 109 ? -12.727 6.195 -7.273 1.00 58.03 109 ILE A CA 1
ATOM 856 C C . ILE A 1 109 ? -13.675 7.392 -7.160 1.00 58.03 109 ILE A C 1
ATOM 858 O O . ILE A 1 109 ? -14.087 7.793 -6.072 1.00 58.03 109 ILE A O 1
ATOM 862 N N . HIS A 1 110 ? -13.997 7.992 -8.304 1.00 56.84 110 HIS A N 1
ATOM 863 C CA . HIS A 1 110 ? -15.054 8.998 -8.407 1.00 56.84 110 HIS A CA 1
ATOM 864 C C . HIS A 1 110 ? -16.428 8.299 -8.382 1.00 56.84 110 HIS A C 1
ATOM 866 O O . HIS A 1 110 ? -16.555 7.233 -8.989 1.00 56.84 110 HIS A O 1
ATOM 872 N N . PRO A 1 111 ? -17.476 8.851 -7.742 1.00 54.72 111 PRO A N 1
ATOM 873 C CA . PRO A 1 111 ? -17.581 10.153 -7.064 1.00 54.72 111 PRO A CA 1
ATOM 874 C C . PRO A 1 111 ? -17.198 10.162 -5.580 1.00 54.72 111 PRO A C 1
ATOM 876 O O . PRO A 1 111 ? -17.411 11.167 -4.913 1.00 54.72 111 PRO A O 1
ATOM 879 N N . PHE A 1 112 ? -16.695 9.057 -5.037 1.00 55.03 112 PHE A N 1
ATOM 880 C CA . PHE A 1 112 ? -16.811 8.842 -3.602 1.00 55.03 112 PHE A CA 1
ATOM 881 C C . PHE A 1 112 ? -15.663 9.396 -2.760 1.00 55.03 112 PHE A C 1
ATOM 883 O O . PHE A 1 112 ? -15.903 9.591 -1.580 1.00 55.03 112 PHE A O 1
ATOM 890 N N . PHE A 1 113 ? -14.466 9.659 -3.313 1.00 63.19 113 PHE A N 1
ATOM 891 C CA . PHE A 1 113 ? -13.293 9.955 -2.472 1.00 63.19 113 PHE A CA 1
ATOM 892 C C . PHE A 1 113 ? -12.241 10.842 -3.161 1.00 63.19 113 PHE A C 1
ATOM 894 O O . PHE A 1 113 ? -11.345 10.331 -3.836 1.00 63.19 113 PHE A O 1
ATOM 901 N N . SER A 1 114 ? -12.304 12.169 -2.994 1.00 65.12 114 SER A N 1
ATOM 902 C CA . SER A 1 114 ? -11.341 13.078 -3.649 1.00 65.12 114 SER A CA 1
ATOM 903 C C . SER A 1 114 ? -10.016 13.239 -2.891 1.00 65.12 114 SER A C 1
ATOM 905 O O . SER A 1 114 ? -9.007 13.548 -3.513 1.00 65.12 114 SER A O 1
ATOM 907 N N . ASN A 1 115 ? -9.990 13.019 -1.569 1.00 80.81 115 ASN A N 1
ATOM 908 C CA . ASN A 1 115 ? -8.849 13.374 -0.708 1.00 80.81 115 ASN A CA 1
ATOM 909 C C . ASN A 1 115 ? -7.930 12.198 -0.323 1.00 80.81 115 ASN A C 1
ATOM 911 O O . ASN A 1 115 ? -6.986 12.388 0.444 1.00 80.81 115 ASN A O 1
ATOM 915 N N . TYR A 1 116 ? -8.190 10.976 -0.802 1.00 86.44 116 TYR A N 1
ATOM 916 C CA . TYR A 1 116 ? -7.368 9.810 -0.450 1.00 86.44 116 TYR A CA 1
ATOM 917 C C . TYR A 1 116 ? -5.916 9.984 -0.883 1.00 86.44 116 TYR A C 1
ATOM 919 O O . TYR A 1 116 ? -5.007 9.731 -0.095 1.00 86.44 116 TYR A O 1
ATOM 927 N N . ASN A 1 117 ? -5.706 10.435 -2.119 1.00 88.06 117 ASN A N 1
ATOM 928 C CA . ASN A 1 117 ? -4.367 10.636 -2.660 1.00 88.06 117 ASN A CA 1
ATOM 929 C C . ASN A 1 117 ? -3.635 11.766 -1.928 1.00 88.06 117 ASN A C 1
ATOM 931 O O . ASN A 1 117 ? -2.450 11.618 -1.636 1.00 88.06 117 ASN A O 1
ATOM 935 N N . ASP A 1 118 ? -4.353 12.822 -1.534 1.00 89.50 118 ASP A N 1
ATOM 936 C CA . ASP A 1 118 ? -3.807 13.898 -0.700 1.00 89.50 118 ASP A CA 1
ATOM 937 C C . ASP A 1 118 ? -3.389 13.369 0.676 1.00 89.50 118 ASP A C 1
ATOM 939 O O . ASP A 1 118 ? -2.269 13.611 1.121 1.00 89.50 118 ASP A O 1
ATOM 943 N N . TRP A 1 119 ? -4.250 12.582 1.333 1.00 91.44 119 TRP A N 1
ATOM 944 C CA . TRP A 1 119 ? -3.927 11.953 2.613 1.00 91.44 119 TRP A CA 1
ATOM 945 C C . TRP A 1 119 ? -2.737 11.000 2.501 1.00 91.44 119 TRP A C 1
ATOM 947 O O . TRP A 1 119 ? -1.855 11.027 3.358 1.00 91.44 119 TRP A O 1
ATOM 957 N N . LEU A 1 120 ? -2.699 10.160 1.468 1.00 92.56 120 LEU A N 1
ATOM 958 C CA . LEU A 1 120 ? -1.634 9.184 1.262 1.00 92.56 120 LEU A CA 1
ATOM 959 C C . LEU A 1 120 ? -0.293 9.881 1.002 1.00 92.56 120 LEU A C 1
ATOM 961 O O . LEU A 1 120 ? 0.712 9.510 1.604 1.00 92.56 120 LEU A O 1
ATOM 965 N N . SER A 1 121 ? -0.294 10.915 0.154 1.00 91.94 121 SER A N 1
ATOM 966 C CA . SER A 1 121 ? 0.877 11.743 -0.154 1.00 91.94 121 SER A CA 1
ATOM 967 C C . SER A 1 121 ? 1.381 12.491 1.079 1.00 91.94 121 SER A C 1
ATOM 969 O O . SER A 1 121 ? 2.571 12.441 1.401 1.00 91.94 121 SER A O 1
ATOM 971 N N . GLU A 1 122 ? 0.475 13.111 1.836 1.00 92.50 122 GLU A N 1
ATOM 972 C CA . GLU A 1 122 ? 0.840 13.825 3.055 1.00 92.50 122 GLU A CA 1
ATOM 973 C C . GLU A 1 122 ? 1.369 12.870 4.128 1.00 92.50 122 GLU A C 1
ATOM 975 O O . GLU A 1 122 ? 2.405 13.133 4.732 1.00 92.50 122 GLU A O 1
ATOM 980 N N . THR A 1 123 ? 0.725 11.717 4.319 1.00 92.62 123 THR A N 1
ATOM 981 C CA . THR A 1 123 ? 1.177 10.701 5.283 1.00 92.62 123 THR A CA 1
ATOM 982 C C . THR A 1 123 ? 2.547 10.145 4.894 1.00 92.62 123 THR A C 1
ATOM 984 O O . THR A 1 123 ? 3.423 10.031 5.751 1.00 92.62 123 THR A O 1
ATOM 987 N N 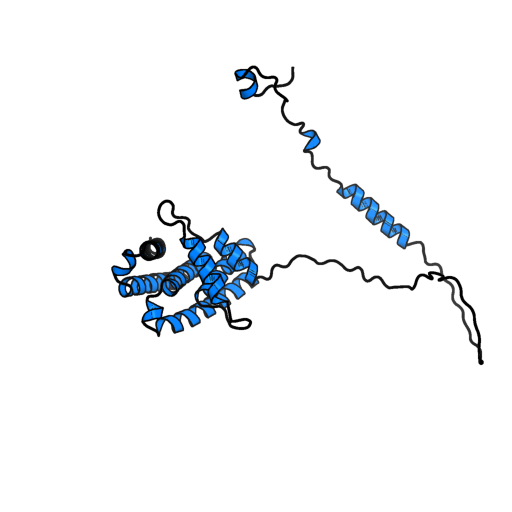. TYR A 1 124 ? 2.769 9.866 3.603 1.00 92.56 124 TYR A N 1
ATOM 988 C CA . TYR A 1 124 ? 4.075 9.459 3.081 1.00 92.56 124 TYR A CA 1
ATOM 989 C C . TYR A 1 124 ? 5.150 10.506 3.389 1.00 92.56 124 TYR A C 1
ATOM 991 O O . TYR A 1 124 ? 6.237 10.162 3.853 1.00 92.56 124 TYR A O 1
ATOM 999 N N . ARG A 1 125 ? 4.853 11.790 3.169 1.00 89.25 125 ARG A N 1
ATOM 1000 C CA . ARG A 1 125 ? 5.786 12.890 3.435 1.00 89.25 125 ARG A CA 1
ATOM 1001 C C . ARG A 1 125 ? 6.094 13.019 4.928 1.00 89.25 125 ARG A C 1
ATOM 1003 O O . ARG A 1 125 ? 7.262 13.127 5.297 1.00 89.25 125 ARG A O 1
ATOM 1010 N N . LEU A 1 126 ? 5.067 12.976 5.778 1.00 88.25 126 LEU A N 1
ATOM 1011 C CA . LEU A 1 126 ? 5.187 13.180 7.223 1.00 88.25 126 LEU A CA 1
ATOM 1012 C C . LEU A 1 126 ? 5.916 12.044 7.945 1.00 88.25 126 LEU A C 1
ATOM 1014 O O . LEU A 1 126 ? 6.638 12.327 8.898 1.00 88.25 126 LEU A O 1
ATOM 1018 N N . GLU A 1 127 ? 5.814 10.792 7.484 1.00 84.25 127 GLU A N 1
ATOM 1019 C CA . GLU A 1 127 ? 6.582 9.677 8.068 1.00 84.25 127 GLU A CA 1
ATOM 1020 C C . GLU A 1 127 ? 8.110 9.906 8.035 1.00 84.25 127 GLU A C 1
ATOM 1022 O O . GLU A 1 127 ? 8.833 9.330 8.850 1.00 84.25 127 GLU A O 1
ATOM 1027 N N . GLY A 1 128 ? 8.605 10.760 7.129 1.00 65.94 128 GLY A N 1
ATOM 1028 C CA . GLY A 1 128 ? 10.028 11.091 6.987 1.00 65.94 128 GLY A CA 1
ATOM 1029 C C . GLY A 1 128 ? 10.480 12.347 7.739 1.00 65.94 128 GLY A C 1
ATOM 1030 O O . GLY A 1 128 ? 11.684 12.583 7.871 1.00 65.94 128 GLY A O 1
ATOM 1031 N N . VAL A 1 129 ? 9.552 13.170 8.236 1.00 61.91 129 VAL A N 1
ATOM 1032 C CA . VAL A 1 129 ? 9.882 14.452 8.878 1.00 61.91 129 VAL A CA 1
ATOM 1033 C C . VAL A 1 129 ? 10.449 14.206 10.281 1.00 61.91 129 VAL A C 1
ATOM 1035 O O . VAL A 1 129 ? 9.868 13.489 11.090 1.00 61.91 129 VAL A O 1
ATOM 1038 N N . GLY A 1 130 ? 11.613 14.796 10.576 1.00 58.06 130 GLY A N 1
ATOM 1039 C CA . GLY A 1 130 ? 12.321 14.632 11.858 1.00 58.06 130 GLY A CA 1
ATOM 1040 C C . GLY A 1 130 ? 13.256 13.417 11.929 1.00 58.06 130 GLY A C 1
ATOM 1041 O O . GLY A 1 130 ? 13.811 13.129 12.987 1.00 58.06 130 GLY A O 1
ATOM 1042 N N . ARG A 1 131 ? 13.448 12.708 10.808 1.00 60.81 131 ARG A N 1
ATOM 1043 C CA . ARG A 1 131 ? 14.201 11.448 10.717 1.00 60.81 131 ARG A CA 1
ATOM 1044 C C . ARG A 1 131 ? 15.242 11.445 9.597 1.00 60.81 131 ARG A C 1
ATOM 1046 O O . ARG A 1 131 ? 15.447 10.428 8.936 1.00 60.81 131 ARG A O 1
ATOM 1053 N N . ALA A 1 132 ? 15.930 12.568 9.387 1.00 53.69 132 ALA A N 1
ATOM 1054 C CA . ALA A 1 132 ? 17.106 12.584 8.522 1.00 53.69 132 ALA A CA 1
ATOM 1055 C C . ALA A 1 132 ? 18.073 11.499 9.034 1.00 53.69 132 ALA A C 1
ATOM 1057 O O . ALA A 1 132 ? 18.557 11.619 10.157 1.00 53.69 132 ALA A O 1
ATOM 1058 N N . HIS A 1 133 ? 18.312 10.444 8.246 1.00 58.28 133 HIS A N 1
ATOM 1059 C CA . HIS A 1 133 ? 19.126 9.247 8.549 1.00 58.28 133 HIS A CA 1
ATOM 1060 C C . HIS A 1 133 ? 18.442 8.026 9.206 1.00 58.28 133 HIS A C 1
ATOM 1062 O O . HIS A 1 133 ? 19.146 7.061 9.506 1.00 58.28 133 HIS A O 1
ATOM 1068 N N . GLN A 1 134 ? 17.118 7.978 9.402 1.00 64.94 134 GLN A N 1
ATOM 1069 C CA . GLN A 1 134 ? 16.463 6.723 9.830 1.00 64.94 134 GLN A CA 1
ATOM 1070 C C . GLN A 1 134 ? 15.906 5.915 8.653 1.00 64.94 134 GLN A C 1
ATOM 1072 O O . GLN A 1 134 ? 15.653 6.439 7.570 1.00 64.94 134 GLN A O 1
ATOM 1077 N N . ARG A 1 135 ? 15.727 4.606 8.884 1.00 71.50 135 ARG A N 1
ATOM 1078 C CA . ARG A 1 135 ? 15.051 3.697 7.948 1.00 71.50 135 ARG A CA 1
ATOM 1079 C C . ARG A 1 135 ? 13.650 4.234 7.598 1.00 71.50 135 ARG A C 1
ATOM 1081 O O . ARG A 1 135 ? 13.030 4.841 8.475 1.00 71.50 135 ARG A O 1
ATOM 1088 N N . PRO A 1 136 ? 13.154 3.983 6.369 1.00 81.31 136 PRO A N 1
ATOM 1089 C CA . PRO A 1 136 ? 11.826 4.417 5.943 1.00 81.31 136 PRO A CA 1
ATOM 1090 C C . PRO A 1 136 ? 10.736 4.006 6.935 1.00 81.31 136 PRO A C 1
ATOM 1092 O O . PRO A 1 136 ? 10.829 2.947 7.563 1.00 81.31 136 PRO A O 1
ATOM 1095 N N . GLY A 1 137 ? 9.713 4.852 7.056 1.00 88.88 137 GLY A N 1
ATOM 1096 C CA . GLY A 1 137 ? 8.498 4.543 7.806 1.00 88.88 137 GLY A CA 1
ATOM 1097 C C . GLY A 1 137 ? 7.721 3.357 7.224 1.00 88.88 137 GLY A C 1
ATOM 1098 O O . GLY A 1 137 ? 8.064 2.816 6.170 1.00 88.88 137 GLY A O 1
ATOM 1099 N N . LEU A 1 138 ? 6.669 2.947 7.932 1.00 93.56 138 LEU A N 1
ATOM 1100 C CA . LEU A 1 138 ? 5.848 1.790 7.576 1.00 93.56 138 LEU A CA 1
ATOM 1101 C C . LEU A 1 138 ? 5.247 1.949 6.174 1.00 93.56 138 LEU A C 1
ATOM 1103 O O . LEU A 1 138 ? 5.393 1.068 5.322 1.00 93.56 138 LEU A O 1
ATOM 1107 N N . LEU A 1 139 ? 4.607 3.094 5.938 1.00 95.50 139 LEU A N 1
ATOM 1108 C CA . LEU A 1 139 ? 3.962 3.410 4.672 1.00 95.50 139 LEU A CA 1
ATOM 1109 C C . LEU A 1 139 ? 4.993 3.739 3.591 1.00 95.50 139 LEU A C 1
ATOM 1111 O O . LEU A 1 139 ? 4.856 3.288 2.453 1.00 95.50 139 LEU A O 1
ATOM 1115 N N . GLN A 1 140 ? 6.045 4.486 3.935 1.00 95.00 140 GLN A N 1
ATOM 1116 C CA . GLN A 1 140 ? 7.117 4.819 2.997 1.00 95.00 140 GLN A CA 1
ATOM 1117 C C . GLN A 1 140 ? 7.787 3.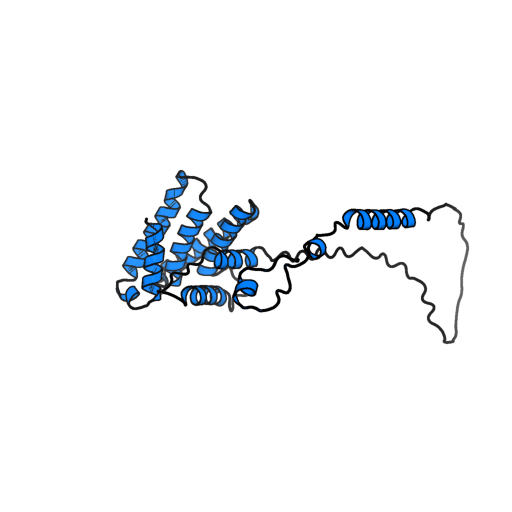575 2.420 1.00 95.00 140 GLN A C 1
ATOM 1119 O O . GLN A 1 140 ? 7.998 3.500 1.210 1.00 95.00 140 GLN A O 1
ATOM 1124 N N . ALA A 1 141 ? 8.115 2.593 3.262 1.00 95.88 141 ALA A N 1
ATOM 1125 C CA . ALA A 1 141 ? 8.720 1.346 2.815 1.00 95.88 141 ALA A CA 1
ATOM 1126 C C . ALA A 1 141 ? 7.791 0.592 1.849 1.00 95.88 141 ALA A C 1
ATOM 1128 O O . ALA A 1 141 ? 8.236 0.140 0.796 1.00 95.88 141 ALA A O 1
ATOM 1129 N N . ALA A 1 142 ? 6.492 0.516 2.153 1.00 97.50 142 ALA A N 1
ATOM 1130 C CA . ALA A 1 142 ? 5.517 -0.149 1.291 1.00 97.50 142 ALA A CA 1
ATOM 1131 C C . ALA A 1 142 ? 5.357 0.555 -0.070 1.00 97.50 142 ALA A C 1
ATOM 1133 O O . ALA A 1 142 ? 5.410 -0.097 -1.113 1.00 97.50 142 ALA A O 1
ATOM 1134 N N . ILE A 1 143 ? 5.233 1.886 -0.077 1.00 96.75 143 ILE A N 1
ATOM 1135 C CA . ILE A 1 143 ? 5.133 2.690 -1.306 1.00 96.75 143 ILE A CA 1
ATOM 1136 C C . ILE A 1 143 ? 6.391 2.537 -2.168 1.00 96.75 143 ILE A C 1
ATOM 1138 O O . ILE A 1 143 ? 6.291 2.293 -3.373 1.00 96.75 143 ILE A O 1
ATOM 1142 N N . ASN A 1 144 ? 7.576 2.615 -1.556 1.00 96.00 144 ASN A N 1
ATOM 1143 C CA . ASN A 1 144 ? 8.839 2.421 -2.263 1.00 96.00 144 ASN A CA 1
ATOM 1144 C C . ASN A 1 144 ? 8.961 1.005 -2.837 1.00 96.00 144 ASN A C 1
ATOM 1146 O O . ASN A 1 144 ? 9.390 0.852 -3.979 1.00 96.00 144 ASN A O 1
ATOM 1150 N N . ALA A 1 145 ? 8.541 -0.023 -2.092 1.00 97.38 145 ALA A N 1
ATOM 1151 C CA . ALA A 1 145 ? 8.553 -1.403 -2.566 1.00 97.38 145 ALA A CA 1
ATOM 1152 C C . ALA A 1 145 ? 7.702 -1.575 -3.832 1.00 97.38 145 ALA A C 1
ATOM 1154 O O . ALA A 1 145 ? 8.192 -2.079 -4.842 1.00 97.38 145 ALA A O 1
ATOM 1155 N N . VAL A 1 146 ? 6.449 -1.110 -3.811 1.00 97.62 146 VAL A N 1
ATOM 1156 C CA . VAL A 1 146 ? 5.541 -1.213 -4.965 1.00 97.62 146 VAL A CA 1
ATOM 1157 C C . VAL A 1 146 ? 6.052 -0.382 -6.146 1.00 97.62 146 VAL A C 1
ATOM 1159 O O . VAL A 1 146 ? 6.077 -0.864 -7.279 1.00 97.62 146 VAL A O 1
ATOM 1162 N N . GLY A 1 147 ? 6.508 0.848 -5.892 1.00 97.12 147 GLY A N 1
ATOM 1163 C CA . GLY A 1 147 ? 7.061 1.729 -6.919 1.00 97.12 147 GLY A CA 1
ATOM 1164 C C . GLY A 1 147 ? 8.277 1.128 -7.625 1.00 97.12 147 GLY A C 1
ATOM 1165 O O . GLY A 1 147 ? 8.328 1.102 -8.854 1.00 97.12 147 GLY A O 1
ATOM 1166 N N . MET A 1 148 ? 9.230 0.579 -6.866 1.00 97.19 148 MET A N 1
ATOM 1167 C CA . MET A 1 148 ? 10.412 -0.089 -7.421 1.00 97.19 148 MET A CA 1
ATOM 1168 C C . MET A 1 148 ? 10.059 -1.387 -8.148 1.00 97.19 148 MET A C 1
ATOM 1170 O O . MET A 1 148 ? 10.640 -1.661 -9.193 1.00 97.19 148 MET A O 1
ATOM 1174 N N . ALA A 1 149 ? 9.093 -2.170 -7.656 1.00 97.00 149 ALA A N 1
ATOM 1175 C CA . ALA A 1 149 ? 8.614 -3.351 -8.373 1.00 97.00 149 ALA A CA 1
ATOM 1176 C C . ALA A 1 149 ? 8.027 -2.967 -9.744 1.00 97.00 149 ALA A C 1
ATOM 1178 O O . ALA A 1 149 ? 8.383 -3.555 -10.763 1.00 97.00 149 ALA A O 1
ATOM 1179 N N . GLY A 1 150 ? 7.219 -1.906 -9.794 1.00 96.25 150 GLY A N 1
ATOM 1180 C CA . GLY A 1 150 ? 6.688 -1.368 -11.047 1.00 96.25 150 GLY A CA 1
ATOM 1181 C C . GLY A 1 150 ? 7.773 -0.860 -12.002 1.00 96.25 150 GLY A C 1
ATOM 1182 O O . GLY A 1 150 ? 7.741 -1.168 -13.193 1.00 96.25 150 GLY A O 1
ATOM 1183 N N . LEU A 1 151 ? 8.775 -0.140 -11.487 1.00 95.62 151 LEU A N 1
ATOM 1184 C CA . LEU A 1 151 ? 9.938 0.295 -12.271 1.00 95.62 151 LEU A CA 1
ATOM 1185 C C . LEU A 1 151 ? 10.773 -0.888 -12.775 1.00 95.62 151 LEU A C 1
ATOM 1187 O O . LEU A 1 151 ? 11.283 -0.843 -13.893 1.00 95.62 151 LEU A O 1
ATOM 1191 N N . SER A 1 152 ? 10.905 -1.950 -11.979 1.00 95.75 152 SER A N 1
ATOM 1192 C CA . SER A 1 152 ? 11.572 -3.181 -12.399 1.00 95.75 152 SER A CA 1
ATOM 1193 C C . SER A 1 152 ? 10.842 -3.825 -13.570 1.00 95.75 152 SER A C 1
ATOM 1195 O O . SER A 1 152 ? 11.49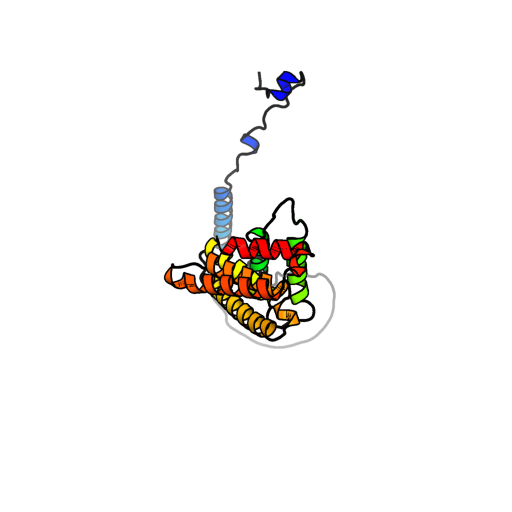1 -4.151 -14.557 1.00 95.75 152 SER A O 1
ATOM 1197 N N . ASN A 1 153 ? 9.511 -3.906 -13.517 1.00 95.06 153 ASN A N 1
ATOM 1198 C CA . ASN A 1 153 ? 8.705 -4.423 -14.622 1.00 95.06 153 ASN A CA 1
ATOM 1199 C C . ASN A 1 153 ? 8.803 -3.542 -15.874 1.00 95.06 153 ASN A C 1
ATOM 1201 O O . ASN A 1 153 ? 8.875 -4.056 -16.986 1.00 95.06 153 ASN A O 1
ATOM 1205 N N . LEU A 1 154 ? 8.832 -2.215 -15.709 1.00 94.69 154 LEU A N 1
ATOM 1206 C CA . LEU A 1 154 ? 8.937 -1.285 -16.833 1.00 94.69 154 LEU A CA 1
ATOM 1207 C C . LEU A 1 154 ? 10.303 -1.373 -17.530 1.00 94.69 154 LEU A C 1
ATOM 1209 O O . LEU A 1 154 ? 10.376 -1.427 -18.755 1.00 94.69 154 LEU A O 1
ATOM 1213 N N . TYR A 1 155 ? 11.386 -1.379 -16.753 1.00 93.75 155 TYR A N 1
ATOM 1214 C CA . TYR A 1 155 ? 12.754 -1.292 -17.273 1.00 93.75 155 TYR A CA 1
ATOM 1215 C C . TYR A 1 155 ? 13.494 -2.631 -17.318 1.00 93.75 155 TYR A C 1
ATOM 1217 O O . TYR A 1 155 ? 14.658 -2.660 -17.706 1.00 93.75 155 TYR A O 1
ATOM 1225 N N . HIS A 1 156 ? 12.855 -3.728 -16.907 1.00 93.81 156 HIS A N 1
ATOM 1226 C CA . HIS A 1 156 ? 13.471 -5.051 -16.753 1.00 93.81 156 HIS A CA 1
ATOM 1227 C C . HIS A 1 156 ? 14.756 -5.007 -15.907 1.00 93.81 156 HIS A C 1
ATOM 1229 O O . HIS A 1 156 ? 15.755 -5.662 -16.201 1.00 93.81 156 HIS A O 1
ATOM 1235 N N . SER A 1 157 ? 14.748 -4.186 -14.853 1.00 92.81 157 SER A N 1
ATOM 1236 C CA . SER A 1 157 ? 15.938 -3.905 -14.048 1.00 92.81 157 SER A CA 1
ATOM 1237 C C . SER A 1 157 ? 16.011 -4.822 -12.823 1.00 92.81 157 SER A C 1
ATOM 1239 O O . SER A 1 157 ? 15.170 -4.695 -11.920 1.00 92.81 157 SER A O 1
ATOM 1241 N N . PRO A 1 158 ? 17.032 -5.696 -12.717 1.00 93.38 158 PRO A N 1
ATOM 1242 C CA . PRO A 1 158 ? 17.214 -6.558 -11.549 1.00 93.38 158 PRO A CA 1
ATOM 1243 C C . PRO A 1 158 ? 17.594 -5.767 -10.291 1.00 93.38 158 PRO A C 1
ATOM 1245 O O . PRO A 1 158 ? 17.311 -6.208 -9.179 1.00 93.38 158 PRO A O 1
ATOM 1248 N N . ASN A 1 159 ? 18.187 -4.579 -10.448 1.00 93.94 159 ASN A N 1
ATOM 1249 C CA . ASN A 1 159 ? 18.499 -3.698 -9.324 1.00 93.94 159 ASN A CA 1
ATOM 1250 C C . ASN A 1 159 ? 17.213 -3.177 -8.674 1.00 93.94 159 ASN A C 1
ATOM 1252 O O . ASN A 1 159 ? 17.050 -3.314 -7.466 1.00 93.94 159 ASN A O 1
ATOM 1256 N N . PHE A 1 160 ? 16.248 -2.703 -9.476 1.00 94.88 160 PHE A N 1
ATOM 1257 C CA . PHE A 1 160 ? 14.942 -2.301 -8.945 1.00 94.88 160 PHE A CA 1
ATOM 1258 C C . PHE A 1 160 ? 14.195 -3.478 -8.300 1.00 94.88 160 PHE A C 1
ATOM 1260 O O . PHE A 1 160 ? 13.568 -3.286 -7.265 1.00 94.88 160 PHE A O 1
ATOM 1267 N N . ALA A 1 161 ? 14.306 -4.699 -8.840 1.00 95.25 161 ALA A N 1
ATOM 1268 C CA . ALA A 1 161 ? 13.721 -5.890 -8.210 1.00 95.25 161 ALA A CA 1
ATOM 1269 C C . ALA A 1 161 ? 14.365 -6.222 -6.853 1.00 95.25 161 ALA A C 1
ATOM 1271 O O . ALA A 1 161 ? 13.692 -6.648 -5.915 1.00 95.25 161 ALA A O 1
ATOM 1272 N N . LYS A 1 162 ? 15.685 -6.059 -6.731 1.00 95.62 162 LYS A N 1
ATOM 1273 C CA . LYS A 1 162 ? 16.396 -6.283 -5.469 1.00 95.62 162 LYS A CA 1
ATOM 1274 C C . LYS A 1 162 ? 16.011 -5.231 -4.430 1.00 95.62 162 LYS A C 1
ATOM 1276 O O . LYS A 1 162 ? 15.685 -5.590 -3.297 1.00 95.62 162 LYS A O 1
ATOM 1281 N N . ASP A 1 163 ? 16.018 -3.961 -4.820 1.00 94.88 163 ASP A N 1
ATOM 1282 C CA . ASP A 1 163 ? 15.699 -2.849 -3.928 1.00 94.88 163 ASP A CA 1
ATOM 1283 C C . ASP A 1 163 ? 14.227 -2.897 -3.491 1.00 94.88 163 ASP A C 1
ATOM 1285 O O . ASP A 1 163 ? 13.922 -2.678 -2.316 1.00 94.88 163 ASP A O 1
ATOM 1289 N N . SER A 1 164 ? 13.316 -3.295 -4.387 1.00 96.56 164 SER A N 1
ATOM 1290 C CA . SER A 1 164 ? 11.899 -3.477 -4.061 1.00 96.56 164 SER A CA 1
ATOM 1291 C C . SER A 1 164 ? 11.694 -4.543 -2.979 1.00 96.56 164 SER A C 1
ATOM 1293 O O . SER A 1 164 ? 10.988 -4.302 -1.999 1.00 96.56 164 SER A O 1
ATOM 1295 N N . ARG A 1 165 ? 12.390 -5.686 -3.082 1.00 96.38 165 ARG A N 1
ATOM 1296 C CA . ARG A 1 165 ? 12.381 -6.749 -2.062 1.00 96.38 165 ARG A CA 1
ATOM 1297 C C . ARG A 1 165 ? 12.964 -6.273 -0.730 1.00 96.38 165 ARG A C 1
ATOM 1299 O O . ARG A 1 165 ? 12.456 -6.647 0.325 1.00 96.38 165 ARG A O 1
ATOM 1306 N N . GLN A 1 166 ? 14.000 -5.433 -0.749 1.00 96.44 166 GLN A N 1
ATOM 1307 C CA . GLN A 1 166 ? 14.552 -4.850 0.476 1.00 96.44 166 GLN A CA 1
ATOM 1308 C C . GLN A 1 166 ? 13.531 -3.942 1.176 1.00 96.44 166 GLN A C 1
ATOM 1310 O O . GLN A 1 166 ? 13.338 -4.064 2.386 1.00 96.44 166 GLN A O 1
ATOM 1315 N N . GLN A 1 167 ? 12.856 -3.065 0.429 1.00 96.38 167 GLN A N 1
ATOM 1316 C CA . GLN A 1 167 ? 11.814 -2.188 0.971 1.00 96.38 167 GLN A CA 1
ATOM 1317 C C . GLN A 1 167 ? 10.607 -2.980 1.480 1.00 96.38 167 GLN A C 1
ATOM 1319 O O . GLN A 1 167 ? 10.096 -2.692 2.559 1.00 96.38 167 GLN A O 1
ATOM 1324 N N . TYR A 1 168 ? 10.221 -4.044 0.777 1.00 97.44 168 TYR A N 1
ATOM 1325 C CA . TYR A 1 168 ? 9.185 -4.971 1.222 1.00 97.44 168 TYR A CA 1
ATOM 1326 C C . TYR A 1 168 ? 9.522 -5.605 2.584 1.00 97.44 168 TYR A C 1
ATOM 1328 O O . TYR A 1 168 ? 8.699 -5.596 3.499 1.00 97.44 168 TYR A O 1
ATOM 1336 N N . CYS A 1 169 ? 10.760 -6.077 2.776 1.00 96.88 169 CYS A N 1
ATOM 1337 C CA . CYS A 1 169 ? 11.214 -6.603 4.067 1.00 96.88 169 CYS A CA 1
ATOM 1338 C C . CYS A 1 169 ? 11.203 -5.544 5.183 1.00 96.88 169 CYS A C 1
ATOM 1340 O O . CYS A 1 169 ? 10.852 -5.856 6.322 1.00 96.88 169 CYS A O 1
ATOM 1342 N N . ILE A 1 170 ? 11.572 -4.295 4.874 1.00 96.19 170 ILE A N 1
ATOM 1343 C CA . ILE A 1 170 ? 11.497 -3.180 5.832 1.00 96.19 170 ILE A CA 1
ATOM 1344 C C . ILE A 1 170 ? 10.037 -2.918 6.218 1.00 96.19 170 ILE A C 1
ATOM 1346 O O . ILE A 1 170 ? 9.734 -2.827 7.407 1.00 96.19 170 ILE A O 1
ATOM 1350 N N . ALA A 1 171 ? 9.130 -2.873 5.242 1.00 97.31 171 ALA A N 1
ATOM 1351 C CA . ALA A 1 171 ? 7.705 -2.675 5.475 1.00 97.31 171 ALA A CA 1
ATOM 1352 C C . ALA A 1 171 ? 7.113 -3.787 6.353 1.00 97.31 171 ALA A C 1
ATOM 1354 O O . ALA A 1 171 ? 6.407 -3.489 7.311 1.00 97.31 171 ALA A O 1
ATOM 1355 N N . LEU A 1 172 ? 7.462 -5.056 6.107 1.00 97.75 172 LEU A N 1
ATOM 1356 C CA . LEU A 1 172 ? 7.053 -6.184 6.954 1.00 97.75 172 LEU A CA 1
ATOM 1357 C C . LEU A 1 172 ? 7.559 -6.061 8.396 1.00 97.75 172 LEU A C 1
ATOM 1359 O O . LEU A 1 172 ? 6.819 -6.350 9.338 1.00 97.75 172 LEU A O 1
ATOM 1363 N N . TYR A 1 173 ? 8.811 -5.635 8.581 1.00 96.81 173 TYR A N 1
ATOM 1364 C CA . TYR A 1 173 ? 9.370 -5.401 9.910 1.00 96.81 173 TYR A CA 1
ATOM 1365 C C . TYR A 1 173 ? 8.598 -4.298 10.643 1.00 96.81 173 TYR A C 1
ATOM 1367 O O . TYR A 1 173 ? 8.117 -4.518 11.754 1.00 96.81 173 TYR A O 1
ATOM 1375 N N . CYS A 1 174 ? 8.419 -3.138 10.007 1.00 95.88 174 CYS A N 1
ATOM 1376 C CA . CYS A 1 174 ? 7.657 -2.028 10.574 1.00 95.88 174 CYS A CA 1
ATOM 1377 C C . CYS A 1 174 ? 6.202 -2.422 10.859 1.00 95.88 174 CYS A C 1
ATOM 1379 O O . CYS A 1 174 ? 5.652 -2.024 11.884 1.00 95.88 174 CYS A O 1
ATOM 1381 N N . LEU A 1 175 ? 5.591 -3.228 9.985 1.00 97.56 175 LEU A N 1
ATOM 1382 C CA . LEU A 1 175 ? 4.218 -3.695 10.139 1.00 97.56 175 LEU A CA 1
ATOM 1383 C C . LEU A 1 175 ? 4.102 -4.576 11.377 1.00 97.56 175 LEU A C 1
ATOM 1385 O O . LEU A 1 175 ? 3.209 -4.379 12.193 1.00 97.56 175 LEU A O 1
ATOM 1389 N N . LYS A 1 176 ? 5.041 -5.507 11.563 1.00 97.44 176 LYS A N 1
ATOM 1390 C CA . LYS A 1 176 ? 5.090 -6.359 12.753 1.00 97.44 176 LYS A CA 1
ATOM 1391 C C . LYS A 1 176 ? 5.204 -5.542 14.040 1.00 97.44 176 LYS A C 1
ATOM 1393 O O . LYS A 1 176 ? 4.560 -5.892 15.023 1.00 97.44 176 LYS A O 1
ATOM 1398 N N . GLU A 1 177 ? 5.992 -4.468 14.040 1.00 96.12 177 GLU A N 1
ATOM 1399 C CA . GLU A 1 177 ? 6.074 -3.563 15.191 1.00 96.12 177 GLU A CA 1
ATOM 1400 C C . GLU A 1 177 ? 4.758 -2.807 15.422 1.00 96.12 177 GLU A C 1
ATOM 1402 O O . GLU A 1 177 ? 4.303 -2.723 16.559 1.00 96.12 177 GLU A O 1
ATOM 1407 N N . ALA A 1 178 ? 4.108 -2.311 14.363 1.00 96.44 178 ALA A N 1
ATOM 1408 C CA . ALA A 1 178 ? 2.818 -1.626 14.469 1.00 96.44 178 ALA A CA 1
ATOM 1409 C C . ALA A 1 178 ? 1.704 -2.548 14.994 1.00 96.44 178 ALA A C 1
ATOM 1411 O O . ALA A 1 178 ? 0.892 -2.122 15.805 1.00 96.44 178 ALA A O 1
ATOM 1412 N N . LEU A 1 179 ? 1.700 -3.822 14.596 1.00 97.75 179 LEU A N 1
ATOM 1413 C CA . LEU A 1 179 ? 0.700 -4.808 15.023 1.00 97.75 179 LEU A CA 1
ATOM 1414 C C . LEU A 1 179 ? 0.821 -5.229 16.498 1.00 97.75 179 LEU A C 1
ATOM 1416 O O . LEU A 1 179 ? -0.099 -5.850 17.022 1.00 97.75 179 LEU A O 1
ATOM 1420 N N . ARG A 1 180 ? 1.936 -4.922 17.177 1.00 97.69 180 ARG A N 1
ATOM 1421 C CA . ARG A 1 180 ? 2.100 -5.186 18.622 1.00 97.69 180 ARG A CA 1
ATOM 1422 C C . ARG A 1 180 ? 1.373 -4.177 19.506 1.00 97.69 180 ARG A C 1
ATOM 1424 O O . ARG A 1 180 ? 1.174 -4.442 20.686 1.00 97.69 180 ARG A O 1
ATOM 1431 N N . ASP A 1 181 ? 1.036 -3.024 18.948 1.00 97.50 181 ASP A N 1
ATOM 1432 C CA . ASP A 1 181 ? 0.384 -1.917 19.632 1.00 97.50 181 ASP A CA 1
ATOM 1433 C C . ASP A 1 181 ? -1.088 -1.886 19.180 1.00 97.50 181 ASP A C 1
ATOM 1435 O O . ASP A 1 181 ? -1.336 -1.665 17.992 1.00 97.50 181 ASP A O 1
ATOM 1439 N N . PRO A 1 182 ? -2.064 -2.150 20.073 1.00 96.94 182 PRO A N 1
ATOM 1440 C CA . PRO A 1 182 ? -3.473 -2.265 19.694 1.00 96.94 182 PRO A CA 1
ATOM 1441 C C . PRO A 1 182 ? -4.020 -1.042 18.953 1.00 96.94 182 PRO A C 1
ATOM 1443 O O . PRO A 1 182 ? -4.764 -1.203 17.985 1.00 96.94 182 PRO A O 1
ATOM 1446 N N . ASP A 1 183 ? -3.601 0.164 19.342 1.00 96.56 183 ASP A N 1
ATOM 1447 C CA . ASP A 1 183 ? -4.070 1.408 18.728 1.00 96.56 183 ASP A CA 1
ATOM 1448 C C . ASP A 1 183 ? -3.487 1.583 17.322 1.00 96.56 183 ASP A C 1
ATOM 1450 O O . ASP A 1 183 ? -4.167 2.017 16.388 1.00 96.56 183 ASP A O 1
ATOM 1454 N N . LYS A 1 184 ? -2.222 1.193 17.132 1.00 96.69 184 LYS A N 1
ATOM 1455 C CA . LYS A 1 184 ? -1.584 1.216 15.808 1.00 96.69 184 LYS A CA 1
ATOM 1456 C C . LYS A 1 184 ? -2.081 0.091 14.914 1.00 96.69 184 LYS A C 1
ATOM 1458 O O . LYS A 1 184 ? -2.174 0.296 13.704 1.00 96.69 184 LYS A O 1
ATOM 1463 N N . ALA A 1 185 ? -2.426 -1.070 15.464 1.00 97.31 185 ALA A N 1
ATOM 1464 C CA . ALA A 1 185 ? -2.924 -2.202 14.692 1.00 97.31 185 ALA A CA 1
ATOM 1465 C C . ALA A 1 185 ? -4.192 -1.832 13.902 1.00 97.31 185 ALA A C 1
ATOM 1467 O O . ALA A 1 185 ? -4.303 -2.166 12.725 1.00 97.31 185 ALA A O 1
ATOM 1468 N N . VAL A 1 186 ? -5.104 -1.067 14.508 1.00 96.56 186 VAL A N 1
ATOM 1469 C CA . VAL A 1 186 ? -6.370 -0.637 13.880 1.00 96.56 186 VAL A CA 1
ATOM 1470 C C . VAL A 1 186 ? -6.260 0.659 13.059 1.00 96.56 186 VAL A C 1
ATOM 1472 O O . VAL A 1 186 ? -7.240 1.112 12.454 1.00 96.56 186 VAL A O 1
ATOM 1475 N N . ALA A 1 187 ? -5.073 1.268 12.998 1.00 96.50 187 ALA A N 1
ATOM 1476 C CA . ALA A 1 187 ? -4.857 2.528 12.298 1.00 96.50 187 ALA A CA 1
ATOM 1477 C C . ALA A 1 187 ? -4.977 2.394 10.768 1.00 96.50 187 ALA A C 1
ATOM 1479 O O . ALA A 1 187 ? -4.602 1.388 10.163 1.00 96.50 187 ALA A O 1
ATOM 1480 N N . ASP A 1 188 ? -5.432 3.469 10.118 1.00 95.38 188 ASP A N 1
ATOM 1481 C CA . ASP A 1 188 ? -5.590 3.549 8.657 1.00 95.38 188 ASP A CA 1
ATOM 1482 C C . ASP A 1 188 ? -4.278 3.237 7.911 1.00 95.38 188 ASP A C 1
ATOM 1484 O O . ASP A 1 188 ? -4.291 2.567 6.879 1.00 95.38 188 ASP A O 1
ATOM 1488 N N . ILE A 1 189 ? -3.146 3.697 8.461 1.00 96.06 189 ILE A N 1
ATOM 1489 C CA . ILE A 1 189 ? -1.805 3.484 7.900 1.00 96.06 189 ILE A CA 1
ATOM 1490 C C . ILE A 1 189 ? -1.400 2.003 7.902 1.00 96.06 189 ILE A C 1
ATOM 1492 O O . ILE A 1 189 ? -0.741 1.534 6.975 1.00 96.06 189 ILE A O 1
ATOM 1496 N N . THR A 1 190 ? -1.837 1.249 8.910 1.00 97.94 190 THR A N 1
ATOM 1497 C CA . THR A 1 190 ? -1.547 -0.180 9.040 1.00 97.94 190 THR A CA 1
ATOM 1498 C C . THR A 1 190 ? -2.331 -0.954 7.996 1.00 97.94 190 THR A C 1
ATOM 1500 O O . THR A 1 190 ? -1.741 -1.705 7.221 1.00 97.94 190 THR A O 1
ATOM 1503 N N . LEU A 1 191 ? -3.641 -0.704 7.894 1.00 97.31 191 LEU A N 1
ATOM 1504 C CA . LEU A 1 191 ? -4.480 -1.372 6.902 1.00 97.31 191 LEU A CA 1
ATOM 1505 C C . LEU A 1 191 ? -4.039 -1.052 5.467 1.00 97.31 191 LEU A C 1
ATOM 1507 O O . LEU A 1 191 ? -3.886 -1.973 4.667 1.00 97.31 191 LEU A O 1
ATOM 1511 N N . VAL A 1 192 ? -3.785 0.222 5.136 1.00 96.31 192 VAL A N 1
ATOM 1512 C CA . VAL A 1 192 ? -3.317 0.573 3.784 1.00 96.31 192 VAL A CA 1
ATOM 1513 C C . VAL A 1 192 ? -1.962 -0.067 3.488 1.00 96.31 192 VAL A C 1
ATOM 1515 O O . VAL A 1 192 ? -1.749 -0.533 2.376 1.00 96.31 192 VAL A O 1
ATOM 1518 N N . THR A 1 193 ? -1.072 -0.184 4.476 1.00 97.62 193 THR A N 1
ATOM 1519 C CA . THR A 1 193 ? 0.207 -0.876 4.286 1.00 97.62 193 THR A CA 1
ATOM 1520 C C . THR A 1 193 ? 0.009 -2.352 3.954 1.00 97.62 193 THR A C 1
ATOM 1522 O O . THR A 1 193 ? 0.618 -2.827 3.001 1.00 97.62 193 THR A O 1
ATOM 1525 N N . VAL A 1 194 ? -0.875 -3.073 4.653 1.00 97.94 194 VAL A N 1
ATOM 1526 C CA . VAL A 1 194 ? -1.174 -4.480 4.312 1.00 97.94 194 VAL A CA 1
ATOM 1527 C C . VAL A 1 194 ? -1.720 -4.608 2.886 1.00 97.94 194 VAL A C 1
ATOM 1529 O O . VAL A 1 194 ? -1.266 -5.465 2.131 1.00 97.94 194 VAL A O 1
ATOM 1532 N N . ILE A 1 195 ? -2.626 -3.711 2.483 1.00 96.19 195 ILE A N 1
ATOM 1533 C CA . ILE A 1 195 ? -3.161 -3.651 1.112 1.00 96.19 195 ILE A CA 1
ATOM 1534 C C . ILE A 1 195 ? -2.022 -3.430 0.100 1.00 96.19 195 ILE A C 1
ATOM 1536 O O . ILE A 1 195 ? -1.953 -4.114 -0.922 1.00 96.19 195 ILE A O 1
ATOM 1540 N N . LEU A 1 196 ? -1.092 -2.514 0.379 1.00 96.75 196 LEU A N 1
ATOM 1541 C CA . LEU A 1 196 ? 0.050 -2.241 -0.498 1.00 96.75 196 LEU A CA 1
ATOM 1542 C C . LEU A 1 196 ? 1.041 -3.410 -0.572 1.00 96.75 196 LEU A C 1
ATOM 1544 O O . LEU A 1 196 ? 1.623 -3.638 -1.630 1.00 96.75 196 LEU A O 1
ATOM 1548 N N . LEU A 1 197 ? 1.209 -4.187 0.499 1.00 96.88 197 LEU A N 1
ATOM 1549 C CA . LEU A 1 197 ? 2.013 -5.411 0.461 1.00 96.88 197 LEU A CA 1
ATOM 1550 C C . LEU A 1 197 ? 1.349 -6.502 -0.391 1.00 96.88 197 LEU A C 1
ATOM 1552 O O . LEU A 1 197 ? 2.041 -7.169 -1.155 1.00 96.88 197 LEU A O 1
ATOM 1556 N N . GLY A 1 198 ? 0.018 -6.629 -0.355 1.00 95.12 198 GLY A N 1
ATOM 1557 C CA . GLY A 1 198 ? -0.723 -7.473 -1.303 1.00 95.12 198 GLY A CA 1
ATOM 1558 C C . GLY A 1 198 ? -0.544 -7.019 -2.759 1.00 95.12 198 GLY A C 1
ATOM 1559 O O . GLY A 1 198 ? -0.310 -7.833 -3.659 1.00 95.12 198 GLY A O 1
ATOM 1560 N N . LEU A 1 199 ? -0.552 -5.703 -2.994 1.00 95.06 199 LEU A N 1
ATOM 1561 C CA . LEU A 1 199 ? -0.256 -5.135 -4.309 1.00 95.06 199 LEU A CA 1
ATOM 1562 C C . LEU A 1 199 ? 1.186 -5.431 -4.746 1.00 95.06 199 LEU A C 1
ATOM 1564 O O . LEU A 1 199 ? 1.404 -5.774 -5.905 1.00 95.06 199 LEU A O 1
ATOM 1568 N N . PHE A 1 200 ? 2.164 -5.358 -3.840 1.00 96.62 200 PHE A N 1
ATOM 1569 C CA . PHE A 1 200 ? 3.551 -5.720 -4.139 1.00 96.62 200 PHE A CA 1
ATOM 1570 C C . PHE A 1 200 ? 3.670 -7.165 -4.635 1.00 96.62 200 PHE A C 1
ATOM 1572 O O . PHE A 1 200 ? 4.350 -7.396 -5.635 1.00 96.62 200 PHE A O 1
ATOM 1579 N N . GLU A 1 201 ? 2.997 -8.117 -3.982 1.00 95.00 201 GLU A N 1
ATOM 1580 C CA . GLU A 1 201 ? 2.988 -9.523 -4.417 1.00 95.00 201 GLU A CA 1
ATOM 1581 C C . GLU A 1 201 ? 2.371 -9.686 -5.810 1.00 95.00 201 GLU A C 1
ATOM 1583 O O . GLU A 1 201 ? 2.824 -10.514 -6.595 1.00 95.00 201 GLU A O 1
ATOM 1588 N N . THR A 1 202 ? 1.364 -8.870 -6.132 1.00 92.12 202 THR A N 1
ATOM 1589 C CA . THR A 1 202 ? 0.704 -8.868 -7.445 1.00 92.12 202 THR A CA 1
ATOM 1590 C C . THR A 1 202 ? 1.608 -8.279 -8.529 1.00 92.12 202 THR A C 1
ATOM 1592 O O . THR A 1 202 ? 1.735 -8.842 -9.612 1.00 92.12 202 THR A O 1
ATOM 1595 N N . VAL A 1 203 ? 2.270 -7.155 -8.247 1.00 93.56 203 VAL A N 1
ATOM 1596 C CA . VAL A 1 203 ? 3.179 -6.490 -9.194 1.00 93.56 203 VAL A CA 1
ATOM 1597 C C . VAL A 1 203 ? 4.463 -7.300 -9.387 1.00 93.56 203 VAL A C 1
ATOM 1599 O O . VAL A 1 203 ? 4.994 -7.344 -10.491 1.00 93.56 203 VAL A O 1
ATOM 1602 N N . SER A 1 204 ? 4.943 -7.973 -8.342 1.00 91.56 204 SER A N 1
ATOM 1603 C CA . SER A 1 204 ? 6.154 -8.809 -8.369 1.00 91.56 204 SER A CA 1
ATOM 1604 C C . SER A 1 204 ? 5.853 -10.282 -8.674 1.00 91.56 204 SER A C 1
ATOM 1606 O O . SER A 1 204 ? 6.667 -11.158 -8.370 1.00 91.56 204 SER A O 1
ATOM 1608 N N . PHE A 1 205 ? 4.667 -10.579 -9.211 1.00 86.44 205 PHE A N 1
ATOM 1609 C CA . PHE A 1 205 ? 4.199 -11.943 -9.400 1.00 86.44 205 PHE A CA 1
ATOM 1610 C C . PHE A 1 205 ? 4.993 -12.662 -10.497 1.00 86.44 205 PHE A C 1
ATOM 1612 O O . PHE A 1 205 ? 4.879 -12.355 -11.680 1.00 86.44 205 PHE A O 1
ATOM 1619 N N . GLU A 1 206 ? 5.781 -13.659 -10.099 1.00 82.31 206 GLU A N 1
ATOM 1620 C CA . GLU A 1 206 ? 6.597 -14.466 -11.019 1.00 82.31 206 GLU A CA 1
ATOM 1621 C C . GLU A 1 206 ? 5.953 -15.828 -11.333 1.00 82.31 206 GLU A C 1
ATOM 1623 O O . GLU A 1 206 ? 6.159 -16.382 -12.410 1.00 82.31 206 GLU A O 1
ATOM 1628 N N . SER A 1 207 ? 5.200 -16.412 -10.389 1.00 83.44 207 SER A N 1
ATOM 1629 C CA . SER A 1 207 ? 4.561 -17.724 -10.567 1.00 83.44 207 SER A CA 1
ATOM 1630 C C . SER A 1 207 ? 3.439 -17.996 -9.561 1.00 83.44 207 SER A C 1
ATOM 1632 O O . SER A 1 207 ? 3.466 -17.523 -8.424 1.00 83.44 207 SER A O 1
ATOM 1634 N N . TRP A 1 208 ? 2.506 -18.872 -9.947 1.00 83.25 208 TRP A N 1
ATOM 1635 C CA . TRP A 1 208 ? 1.385 -19.321 -9.109 1.00 83.25 208 TRP A CA 1
ATOM 1636 C C . TRP A 1 208 ? 1.794 -19.997 -7.800 1.00 83.25 208 TRP A C 1
ATOM 1638 O O . TRP A 1 208 ? 1.073 -19.889 -6.811 1.00 83.25 208 TRP A O 1
ATOM 1648 N N . ASN A 1 209 ? 2.983 -20.599 -7.733 1.00 81.88 209 ASN A N 1
ATOM 1649 C CA . ASN A 1 209 ? 3.506 -21.184 -6.492 1.00 81.88 209 ASN A CA 1
ATOM 1650 C C . ASN A 1 209 ? 3.641 -20.143 -5.362 1.00 81.88 209 ASN A C 1
ATOM 1652 O O . ASN A 1 209 ? 3.625 -20.490 -4.181 1.00 81.88 209 ASN A O 1
ATOM 1656 N N . ARG A 1 210 ? 3.735 -18.854 -5.712 1.00 79.50 210 ARG A N 1
ATOM 1657 C CA . ARG A 1 210 ? 3.890 -17.731 -4.777 1.00 79.50 210 ARG A CA 1
ATOM 1658 C C . ARG A 1 210 ? 2.561 -17.066 -4.394 1.00 79.50 210 ARG A C 1
ATOM 1660 O O . ARG A 1 210 ? 2.562 -16.151 -3.578 1.00 79.50 210 ARG A O 1
ATOM 1667 N N . TYR A 1 211 ? 1.425 -17.561 -4.902 1.00 84.38 211 TYR A N 1
ATOM 1668 C CA . TYR A 1 211 ? 0.083 -17.024 -4.616 1.00 84.38 211 TYR A CA 1
ATOM 1669 C C . TYR A 1 211 ? -0.240 -16.948 -3.115 1.00 84.38 211 TYR A C 1
ATOM 1671 O O . TYR A 1 211 ? -0.913 -16.024 -2.659 1.00 84.38 211 TYR A O 1
ATOM 1679 N N . HIS A 1 212 ? 0.290 -17.883 -2.323 1.00 88.00 212 HIS A N 1
ATOM 1680 C CA . HIS A 1 212 ? 0.076 -17.926 -0.879 1.00 88.00 212 HIS A CA 1
ATOM 1681 C C . HIS A 1 212 ? 0.546 -16.654 -0.143 1.00 88.00 212 HIS A C 1
ATOM 1683 O O . HIS A 1 212 ? -0.016 -16.333 0.902 1.00 88.00 212 HIS A O 1
ATOM 1689 N N . HIS A 1 213 ? 1.522 -15.904 -0.675 1.00 88.38 213 HIS A N 1
ATOM 1690 C CA . HIS A 1 213 ? 1.938 -14.623 -0.093 1.00 88.38 213 HIS A CA 1
ATOM 1691 C C . HIS A 1 213 ? 0.862 -13.543 -0.256 1.00 88.38 213 HIS A C 1
ATOM 1693 O O . HIS A 1 213 ? 0.520 -12.867 0.711 1.00 88.38 213 HIS A O 1
ATOM 1699 N N . CYS A 1 214 ? 0.269 -13.434 -1.449 1.00 89.06 214 CYS A N 1
ATOM 1700 C CA . CYS A 1 214 ? -0.861 -12.537 -1.694 1.00 89.06 214 CYS A CA 1
ATOM 1701 C C . CYS A 1 214 ? -2.056 -12.915 -0.801 1.00 89.06 214 CYS A C 1
ATOM 1703 O O . CYS A 1 214 ? -2.594 -12.071 -0.084 1.00 89.06 214 CYS A O 1
ATOM 1705 N N . ALA A 1 215 ? -2.393 -14.208 -0.737 1.00 91.62 215 ALA A N 1
ATOM 1706 C CA . ALA A 1 215 ? -3.466 -14.707 0.122 1.00 91.62 215 ALA A CA 1
ATOM 1707 C C . ALA A 1 215 ? -3.237 -14.400 1.617 1.00 91.62 215 ALA A C 1
ATOM 1709 O O . ALA A 1 215 ? -4.192 -14.126 2.347 1.00 91.62 215 ALA A O 1
ATOM 1710 N N . ALA A 1 216 ? -1.984 -14.412 2.086 1.00 94.56 216 ALA A N 1
ATOM 1711 C CA . ALA A 1 216 ? -1.652 -14.057 3.464 1.00 94.56 216 ALA A CA 1
ATOM 1712 C C . ALA A 1 216 ? -1.940 -12.577 3.772 1.00 94.56 216 ALA A C 1
ATOM 1714 O O . ALA A 1 216 ? -2.498 -12.284 4.831 1.00 94.56 216 ALA A O 1
ATOM 1715 N N . HIS A 1 217 ? -1.624 -11.659 2.851 1.00 95.19 217 HIS A N 1
ATOM 1716 C CA . HIS A 1 217 ? -1.940 -10.231 3.006 1.00 95.19 217 HIS A CA 1
ATOM 1717 C C . HIS A 1 217 ? -3.438 -9.968 2.962 1.00 95.19 217 HIS A C 1
ATOM 1719 O O . HIS A 1 217 ? -3.946 -9.239 3.809 1.00 95.19 217 HIS A O 1
ATOM 1725 N N . VAL A 1 218 ? -4.159 -10.628 2.054 1.00 94.06 218 VAL A N 1
ATOM 1726 C CA . VAL A 1 218 ? -5.625 -10.562 1.996 1.00 94.06 218 VAL A CA 1
ATOM 1727 C C . VAL A 1 218 ? -6.239 -11.019 3.320 1.00 94.06 218 VAL A C 1
ATOM 1729 O O . VAL A 1 218 ? -7.036 -10.296 3.914 1.00 94.06 218 VAL A O 1
ATOM 1732 N N . LYS A 1 219 ? -5.807 -12.173 3.845 1.00 96.00 219 LYS A N 1
ATOM 1733 C CA . LYS A 1 219 ? -6.259 -12.674 5.150 1.00 96.00 219 LYS A CA 1
ATOM 1734 C C . LYS A 1 219 ? -5.929 -11.697 6.282 1.00 96.00 219 LYS A C 1
ATOM 1736 O O . LYS A 1 219 ? -6.764 -11.471 7.154 1.00 96.00 219 LYS A O 1
ATOM 1741 N N . GLY A 1 220 ? -4.727 -11.120 6.275 1.00 95.94 220 GLY A N 1
ATOM 1742 C CA . GLY A 1 220 ? -4.317 -10.104 7.244 1.00 95.94 220 GLY A CA 1
ATOM 1743 C C . GLY A 1 220 ? -5.210 -8.864 7.193 1.00 95.94 220 GLY A C 1
ATOM 1744 O O . GLY A 1 220 ? -5.667 -8.398 8.234 1.00 95.94 220 GLY A O 1
ATOM 1745 N N . ALA A 1 221 ? -5.523 -8.373 5.993 1.00 96.62 221 ALA A N 1
ATOM 1746 C CA . ALA A 1 221 ? -6.422 -7.243 5.798 1.00 96.62 221 ALA A CA 1
ATOM 1747 C C . ALA A 1 221 ? -7.837 -7.551 6.307 1.00 96.62 221 ALA A C 1
ATOM 1749 O O . ALA A 1 221 ? -8.418 -6.710 6.985 1.00 96.62 221 ALA A O 1
ATOM 1750 N N . THR A 1 222 ? -8.369 -8.755 6.058 1.00 96.31 222 THR A N 1
ATOM 1751 C CA . THR A 1 222 ? -9.667 -9.184 6.606 1.00 96.31 222 THR A CA 1
ATOM 1752 C C . THR A 1 222 ? -9.676 -9.141 8.132 1.00 96.31 222 THR A C 1
ATOM 1754 O O . THR A 1 222 ? -10.555 -8.513 8.711 1.00 96.31 222 THR A O 1
ATOM 1757 N N . VAL A 1 223 ? -8.659 -9.708 8.789 1.00 96.88 223 VAL A N 1
ATOM 1758 C CA . VAL A 1 223 ? -8.558 -9.677 10.260 1.00 96.88 223 VAL A CA 1
ATOM 1759 C C . VAL A 1 223 ? -8.486 -8.240 10.787 1.00 96.88 223 VAL A C 1
ATOM 1761 O O . VAL A 1 223 ? -9.126 -7.915 11.782 1.00 96.88 223 VAL A O 1
ATOM 1764 N N . LEU A 1 224 ? -7.737 -7.355 10.125 1.00 97.31 224 LEU A N 1
ATOM 1765 C CA . LEU A 1 224 ? -7.671 -5.945 10.516 1.00 97.31 224 LEU A CA 1
ATOM 1766 C C . LEU A 1 224 ? -9.001 -5.214 10.314 1.00 97.31 224 LEU A C 1
ATOM 1768 O O . LEU A 1 224 ? -9.354 -4.369 11.132 1.00 97.31 224 LEU A O 1
ATOM 1772 N N . LEU A 1 225 ? -9.740 -5.520 9.247 1.00 96.69 225 LEU A N 1
ATOM 1773 C CA . LEU A 1 225 ? -11.076 -4.968 9.027 1.00 96.69 225 LEU A CA 1
ATOM 1774 C C . LEU A 1 225 ? -12.046 -5.405 10.126 1.00 96.69 225 LEU A C 1
ATOM 1776 O O . LEU A 1 225 ? -12.790 -4.557 10.615 1.00 96.69 225 LEU A O 1
ATOM 1780 N N . ASP A 1 226 ? -11.992 -6.673 10.538 1.00 96.62 226 ASP A N 1
ATOM 1781 C CA . ASP A 1 226 ? -12.807 -7.199 11.635 1.00 96.62 226 ASP A CA 1
ATOM 1782 C C . ASP A 1 226 ? -12.461 -6.501 12.959 1.00 96.62 226 ASP A C 1
ATOM 1784 O O . ASP A 1 226 ? -13.353 -6.041 13.671 1.00 96.62 226 ASP A O 1
ATOM 1788 N N . LEU A 1 227 ? -11.165 -6.338 13.259 1.00 96.94 227 LEU A N 1
ATOM 1789 C CA . LEU A 1 227 ? -10.691 -5.642 14.464 1.00 96.94 227 LEU A CA 1
ATOM 1790 C C . LEU A 1 227 ? -11.067 -4.155 14.496 1.00 96.94 227 LEU A C 1
ATOM 1792 O O . LEU A 1 227 ? -11.314 -3.610 15.568 1.00 96.94 227 LEU A O 1
ATOM 1796 N N . ARG A 1 228 ? -11.102 -3.486 13.338 1.00 96.81 228 ARG A N 1
ATOM 1797 C CA . ARG A 1 228 ? -11.503 -2.072 13.224 1.00 96.81 228 ARG A CA 1
ATOM 1798 C C . ARG A 1 228 ? -12.995 -1.848 13.459 1.00 96.81 228 ARG A C 1
ATOM 1800 O O . ARG A 1 228 ? -13.379 -0.706 13.702 1.00 96.81 228 ARG A O 1
ATOM 1807 N N . GLY A 1 229 ? -13.809 -2.899 13.360 1.00 96.44 229 GLY A N 1
ATOM 1808 C CA . GLY A 1 229 ? -15.237 -2.852 13.646 1.00 96.44 229 GLY A CA 1
ATOM 1809 C C . GLY A 1 229 ? -16.066 -2.026 12.651 1.00 96.44 229 GLY A C 1
ATOM 1810 O O . GLY A 1 229 ? -15.540 -1.446 11.691 1.00 96.44 229 GLY A O 1
ATOM 1811 N N . PRO A 1 230 ? -17.395 -1.983 12.838 1.00 96.12 230 PRO A N 1
ATOM 1812 C CA . PRO A 1 230 ? -18.302 -1.207 11.993 1.00 96.12 230 PRO A CA 1
ATOM 1813 C C . PRO A 1 230 ? -18.077 0.312 12.091 1.00 96.12 230 PRO A C 1
ATOM 1815 O O . PRO A 1 230 ? -18.431 1.052 11.173 1.00 96.12 230 PRO A O 1
ATOM 1818 N N . GLU A 1 231 ? -17.443 0.799 13.156 1.00 94.25 231 GLU A N 1
ATOM 1819 C CA . GLU A 1 231 ? -17.169 2.219 13.386 1.00 94.25 231 GLU A CA 1
ATOM 1820 C C . GLU A 1 231 ? -16.261 2.817 12.303 1.00 94.25 231 GLU A C 1
ATOM 1822 O O . GLU A 1 231 ? -16.323 4.017 12.025 1.00 94.25 231 GLU A O 1
ATOM 1827 N N . GLN A 1 232 ? -15.449 1.995 11.625 1.00 93.19 232 GLN A N 1
ATOM 1828 C CA . GLN A 1 232 ? -14.623 2.465 10.512 1.00 93.19 232 GLN A CA 1
ATOM 1829 C C . GLN A 1 232 ? -15.462 3.086 9.386 1.00 93.19 232 GLN A C 1
ATOM 1831 O O . GLN A 1 232 ? -14.989 4.010 8.728 1.00 93.19 232 GLN A O 1
ATOM 1836 N N . PHE A 1 233 ? -16.708 2.638 9.205 1.00 93.19 233 PHE A N 1
ATOM 1837 C CA . PHE A 1 233 ? -17.614 3.120 8.161 1.00 93.19 233 PHE A CA 1
ATOM 1838 C C . PHE A 1 233 ? -18.258 4.473 8.482 1.00 93.19 233 PHE A C 1
ATOM 1840 O O . PHE A 1 233 ? -18.865 5.074 7.601 1.00 93.19 233 PHE A O 1
ATOM 1847 N N . ILE A 1 234 ? -18.081 4.992 9.703 1.00 92.19 234 ILE A N 1
ATOM 1848 C CA . ILE A 1 234 ? -18.460 6.371 10.051 1.00 92.19 234 ILE A CA 1
ATOM 1849 C C . ILE A 1 234 ? -17.583 7.365 9.280 1.00 92.19 234 ILE A C 1
ATOM 1851 O O . ILE A 1 234 ? -18.029 8.444 8.8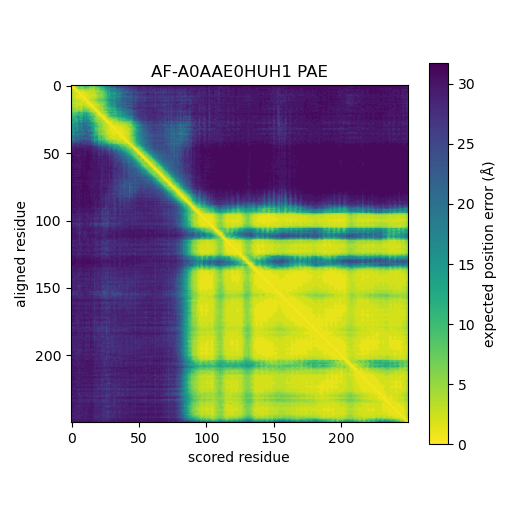95 1.00 92.19 234 ILE A O 1
ATOM 1855 N N . ARG A 1 235 ? -16.314 7.004 9.054 1.00 88.88 235 ARG A N 1
ATOM 1856 C CA . ARG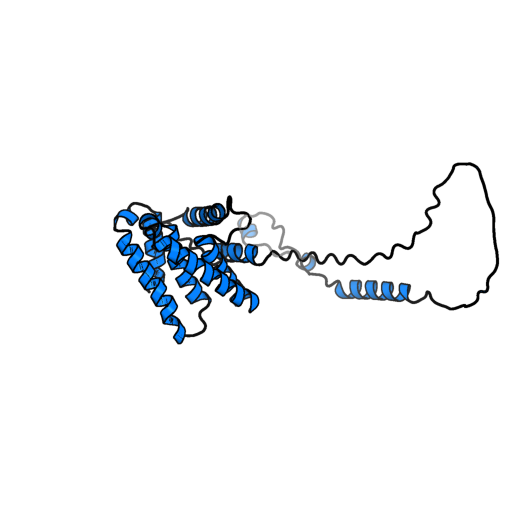 A 1 235 ? -15.349 7.834 8.336 1.00 88.88 235 ARG A CA 1
ATOM 1857 C C . ARG A 1 235 ? -15.308 7.404 6.881 1.00 88.88 235 ARG A C 1
ATOM 1859 O O . ARG A 1 235 ? -15.061 6.240 6.577 1.00 88.88 235 ARG A O 1
ATOM 1866 N N . GLU A 1 236 ? -15.415 8.380 5.992 1.00 87.50 236 GLU A N 1
ATOM 1867 C CA . GLU A 1 236 ? -15.286 8.214 4.544 1.00 87.50 236 GLU A CA 1
ATOM 1868 C C . GLU A 1 236 ? -14.070 7.330 4.165 1.00 87.50 236 GLU A C 1
A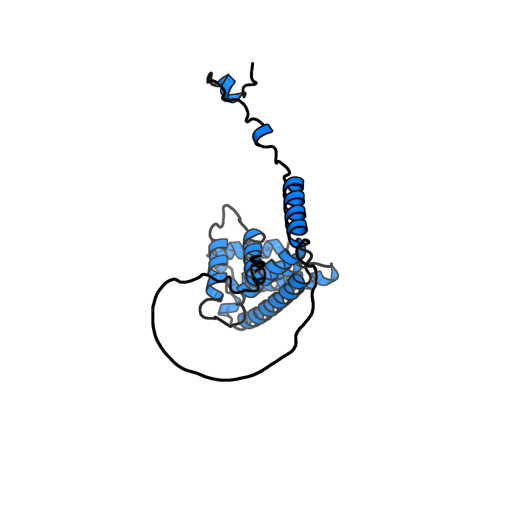TOM 1870 O O . GLU A 1 236 ? -14.195 6.328 3.457 1.00 87.50 236 GLU A O 1
ATOM 1875 N N . ARG A 1 237 ? -12.899 7.604 4.758 1.00 89.56 237 ARG A N 1
ATOM 1876 C CA . ARG A 1 237 ? -11.669 6.827 4.525 1.00 89.56 237 ARG A CA 1
ATOM 1877 C C . ARG A 1 237 ? -11.773 5.354 4.931 1.00 89.56 237 ARG A C 1
ATOM 1879 O O . ARG A 1 237 ? -11.145 4.508 4.300 1.00 89.56 237 ARG A O 1
ATOM 1886 N N . GLY A 1 238 ? -12.527 5.017 5.977 1.00 92.19 238 GLY A N 1
ATOM 1887 C CA . GLY A 1 238 ? -12.673 3.623 6.396 1.00 92.19 238 GLY A CA 1
ATOM 1888 C C . GLY A 1 238 ? -13.440 2.791 5.369 1.00 92.19 238 GLY A C 1
ATOM 1889 O O . GLY A 1 238 ? -12.996 1.691 5.042 1.00 92.19 238 GLY A O 1
ATOM 1890 N N . GLY A 1 239 ? -14.504 3.348 4.778 1.00 91.38 239 GLY A N 1
ATOM 1891 C CA . GLY A 1 239 ? -15.236 2.711 3.675 1.00 91.38 239 GLY A CA 1
ATOM 1892 C C . GLY A 1 239 ? -14.393 2.531 2.406 1.00 91.38 239 GLY A C 1
ATOM 1893 O O . GLY A 1 239 ? -14.472 1.493 1.742 1.00 91.38 239 GLY A O 1
ATOM 1894 N N . LEU A 1 240 ? -13.524 3.497 2.098 1.00 89.50 240 LEU A N 1
ATOM 1895 C CA . LEU A 1 240 ? -12.574 3.380 0.992 1.00 89.50 240 LEU A CA 1
ATOM 1896 C C . LEU A 1 240 ? -11.556 2.257 1.215 1.00 89.50 240 LEU A C 1
ATOM 1898 O O . LEU A 1 240 ? -11.360 1.428 0.330 1.00 89.50 240 LEU A O 1
ATOM 1902 N N . LEU A 1 241 ? -10.925 2.209 2.392 1.00 92.19 241 LEU A N 1
ATOM 1903 C CA . LEU A 1 241 ? -9.945 1.166 2.709 1.00 92.19 241 LEU A CA 1
ATOM 1904 C C . LEU A 1 241 ? -10.579 -0.229 2.695 1.00 92.19 241 LEU A C 1
ATOM 1906 O O . LEU A 1 241 ? -9.960 -1.170 2.207 1.00 92.19 241 LEU A O 1
ATOM 1910 N N . TYR A 1 242 ? -11.829 -0.355 3.148 1.00 92.75 242 TYR A N 1
ATOM 1911 C CA . TYR A 1 242 ? -12.607 -1.582 2.981 1.00 92.75 242 TYR A CA 1
ATOM 1912 C C . TYR A 1 242 ? -12.794 -1.941 1.502 1.00 92.75 242 TYR A C 1
ATOM 1914 O O . TYR A 1 242 ? -12.546 -3.077 1.105 1.00 92.75 242 TYR A O 1
ATOM 1922 N N . SER A 1 243 ? -13.180 -0.972 0.668 1.00 90.50 243 SER A N 1
ATOM 1923 C CA . SER A 1 243 ? -13.378 -1.191 -0.771 1.00 90.50 243 SER A CA 1
ATOM 1924 C C . SER A 1 243 ? -12.082 -1.612 -1.478 1.00 90.50 243 SER A C 1
ATOM 1926 O O . SER A 1 243 ? -12.113 -2.504 -2.323 1.00 90.50 243 SER A O 1
ATOM 1928 N N . MET A 1 244 ? -10.943 -1.025 -1.095 1.00 89.75 244 MET A N 1
ATOM 1929 C CA . MET A 1 244 ? -9.610 -1.396 -1.590 1.00 89.75 244 MET A CA 1
ATOM 1930 C C . MET A 1 244 ? -9.176 -2.787 -1.126 1.00 89.75 244 MET A C 1
ATOM 1932 O O . MET A 1 244 ? -8.662 -3.566 -1.918 1.00 89.75 244 MET A O 1
ATOM 1936 N N . ALA A 1 245 ? -9.384 -3.129 0.146 1.00 91.50 245 ALA A N 1
ATOM 1937 C CA . ALA A 1 245 ? -9.085 -4.473 0.636 1.00 91.50 245 ALA A CA 1
ATOM 1938 C C . ALA A 1 245 ? -9.956 -5.521 -0.073 1.00 91.50 245 ALA A C 1
ATOM 1940 O O . ALA A 1 245 ? -9.473 -6.579 -0.471 1.00 91.50 245 ALA A O 1
ATOM 1941 N N . ARG A 1 246 ? -11.236 -5.203 -0.297 1.00 89.12 246 ARG A N 1
ATOM 1942 C CA . ARG A 1 246 ? -12.177 -6.082 -0.990 1.00 89.12 246 ARG A CA 1
ATOM 1943 C C . ARG A 1 246 ? -11.803 -6.312 -2.453 1.00 89.12 246 ARG A C 1
ATOM 1945 O O . ARG A 1 246 ? -12.026 -7.413 -2.942 1.00 89.12 246 ARG A O 1
ATOM 1952 N N . SER A 1 247 ? -11.229 -5.333 -3.155 1.00 86.19 247 SER A N 1
ATOM 1953 C CA . SER A 1 247 ? -10.822 -5.525 -4.555 1.00 86.19 247 SER A CA 1
ATOM 1954 C C . SER A 1 247 ? -9.665 -6.514 -4.732 1.00 86.19 247 SER A C 1
ATOM 1956 O O . SER A 1 247 ? -9.453 -6.975 -5.845 1.00 86.19 247 SER A O 1
ATOM 1958 N N . GLN A 1 248 ? -8.956 -6.882 -3.658 1.00 81.06 248 GLN A N 1
ATOM 1959 C CA . GLN A 1 248 ? -7.915 -7.919 -3.682 1.00 81.06 248 GLN A CA 1
ATOM 1960 C C . GLN A 1 248 ? -8.456 -9.343 -3.453 1.00 81.06 248 GLN A C 1
ATOM 1962 O O . GLN A 1 248 ? -7.692 -10.302 -3.518 1.00 81.06 248 GLN A O 1
ATOM 1967 N N . ILE A 1 249 ? -9.754 -9.489 -3.161 1.00 75.75 249 ILE A N 1
ATOM 1968 C CA . ILE A 1 249 ? -10.412 -10.777 -2.874 1.00 75.75 249 ILE A CA 1
ATOM 1969 C C . ILE A 1 249 ? -11.099 -11.366 -4.122 1.00 75.75 249 IL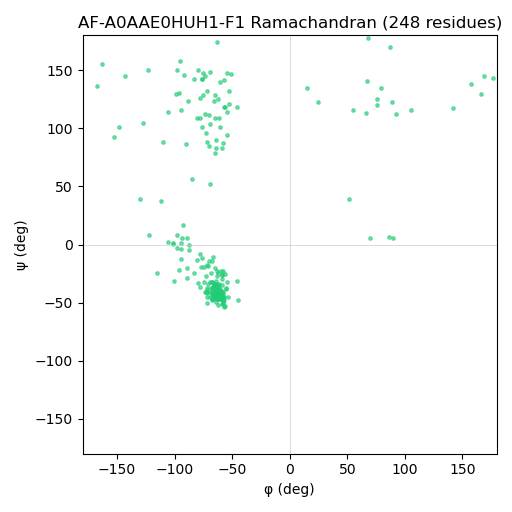E A C 1
ATOM 1971 O O . ILE A 1 249 ? -11.366 -12.567 -4.149 1.00 75.75 249 ILE A O 1
ATOM 1975 N N . ILE A 1 250 ? -11.416 -10.532 -5.120 1.00 53.06 250 ILE A N 1
ATOM 1976 C CA . ILE A 1 250 ? -12.317 -10.854 -6.244 1.00 53.06 250 ILE A CA 1
ATOM 1977 C C . ILE A 1 250 ? -11.537 -11.289 -7.481 1.00 53.06 250 ILE A C 1
ATOM 1979 O O . ILE A 1 250 ? -10.563 -10.587 -7.828 1.00 53.06 250 ILE A O 1
#